Protein AF-A0A952KLV7-F1 (afdb_monomer_lite)

Sequence (291 aa):
MNRKILLWAMALVVIIPALIGTGYWIYWDQFQRWAPTTITRNQSEIQALLDKVDYVSPGRSGPAIYFVTYRSCTQCRAFEEQEFPKYDAAGIDTRVIAFAPTDSQGLRRSTVAERSTIAELWISRKWEIYQAWFLSSDANWRATGLPVADNDFARDAVVQASRNFITQLQPLLAANNVKLAYPLVIWRDQNNMLKVCSCSDERAFHFIREDLSVSNAAAGSEGPMFHIPDNLLPKMGNDQSSAAASSSAPAPAPAPAVVAPPVQAKPAAQVAKPAAVEVKRTYSTDFGPDQ

Secondary structure (DSSP, 8-state):
--HHHHHHHHHHHHHHHHHHHHHHHHHHHHTGGGSPEE--SSHHHHHHHHHHS--B----SS-EEEEEE-TT-HHHHHHHHHHHHHHHHTT-EEEEEE-PPPPBTTB--S-HHHHHHHHHHHHH--HHHHHHHHHS-TTT---TTSPP-TT-HHHHHHHHHHHHHHHHHHHHHHTTT----SSEEEEE-TTS-EEEEE--SGGGHHHHHHHTT--S------S-S----TTSS----------------PPPPPPPPPPPPPPPPPPPPP-PPPPP---------------

pLDDT: mean 79.74, std 22.87, range [30.19, 98.5]

Foldseek 3Di:
DDPVVVVVVVVCVVVVVVVVVVVVVCCCVLAVVQEWFFQPFCQVVLVVLVVPFFWAWPPFPAFEKEWEEEQPDPLSLVCCVQPVQLCVVLRYIYTYLYAQDDADPNRRRGDQLRLLLNLCCRVVSYVLSVVLSSPDHPVGRDNPPGDGQPPPPNSVVSNVVSVVSVVSVQVSCVVSVDHDAPRWMWGAFPVRTIIIGNNSDPSNSVNVCVRRVGDPDGDPDPDPPDPRPPVSDDPDDDDDDDDDDDDDDDDDDDDDDDDDDDDDDDDDDDDDDDDDDPDPDDDDPDDDDDD

Structure (mmCIF, N/CA/C/O backbone):
data_AF-A0A952KLV7-F1
#
_entry.id   AF-A0A952KLV7-F1
#
loop_
_atom_site.group_PDB
_atom_site.id
_atom_site.type_symbol
_atom_site.label_atom_id
_atom_site.label_alt_id
_atom_site.label_comp_id
_atom_site.label_asym_id
_atom_site.label_entity_id
_atom_site.label_seq_id
_atom_site.pdbx_PDB_ins_code
_atom_site.Cartn_x
_atom_site.Cartn_y
_atom_site.Cartn_z
_atom_site.occupancy
_atom_site.B_iso_or_equiv
_atom_site.auth_seq_id
_atom_site.auth_comp_id
_atom_site.auth_asym_id
_atom_site.auth_atom_id
_atom_site.pdbx_PDB_model_num
ATOM 1 N N . MET A 1 1 ? -54.164 16.976 35.617 1.00 63.59 1 MET A N 1
ATOM 2 C CA . MET A 1 1 ? -52.764 16.899 35.137 1.00 63.59 1 MET A CA 1
ATOM 3 C C . MET A 1 1 ? -52.239 18.320 34.974 1.00 63.59 1 MET A C 1
ATOM 5 O O . MET A 1 1 ? -52.902 19.126 34.335 1.00 63.59 1 MET A O 1
ATOM 9 N N . ASN A 1 2 ? -51.139 18.678 35.641 1.00 88.31 2 ASN A N 1
ATOM 10 C CA . ASN A 1 2 ? -50.691 20.071 35.729 1.00 88.31 2 ASN A CA 1
ATOM 11 C C . ASN A 1 2 ? -50.074 20.506 34.384 1.00 88.31 2 ASN A C 1
ATOM 13 O O . ASN A 1 2 ? -49.175 19.830 33.888 1.00 88.31 2 ASN A O 1
ATOM 17 N N . ARG A 1 3 ? -50.530 21.612 33.780 1.00 83.75 3 ARG A N 1
ATOM 18 C CA . ARG A 1 3 ? -50.115 22.044 32.423 1.00 83.75 3 ARG A CA 1
ATOM 19 C C . ARG A 1 3 ? -48.591 22.177 32.282 1.00 83.75 3 ARG A C 1
ATOM 21 O O . ARG A 1 3 ? -48.041 21.857 31.237 1.00 83.75 3 ARG A O 1
ATOM 28 N N . LYS A 1 4 ? -47.904 22.559 33.363 1.00 84.75 4 LYS A N 1
ATOM 29 C CA . LYS A 1 4 ? -46.434 22.603 33.441 1.00 84.75 4 LYS A CA 1
ATOM 30 C C . LYS A 1 4 ? -45.789 21.216 33.324 1.00 84.75 4 LYS A C 1
ATOM 32 O O . LYS A 1 4 ? -44.796 21.082 32.627 1.00 84.75 4 LYS A O 1
ATOM 37 N N . ILE A 1 5 ? -46.366 20.193 33.957 1.00 85.62 5 ILE A N 1
ATOM 38 C CA . ILE A 1 5 ? -45.869 18.807 33.887 1.00 85.62 5 ILE A CA 1
ATOM 39 C C . ILE A 1 5 ? -46.041 18.261 32.466 1.00 85.62 5 ILE A C 1
ATOM 41 O O . ILE A 1 5 ? -45.138 17.621 31.944 1.00 85.62 5 ILE A O 1
ATOM 45 N N . LEU A 1 6 ? -47.167 18.567 31.814 1.00 87.56 6 LEU A N 1
ATOM 46 C CA . LEU A 1 6 ? -47.436 18.129 30.442 1.00 87.56 6 LEU A CA 1
ATOM 47 C C . LEU A 1 6 ? -46.498 18.816 29.428 1.00 87.56 6 LEU A C 1
ATOM 49 O O . LEU A 1 6 ? -45.984 18.154 28.531 1.00 87.56 6 LEU A O 1
ATOM 53 N N . LEU A 1 7 ? -46.196 20.108 29.620 1.00 88.69 7 LEU A N 1
ATOM 54 C CA . LEU A 1 7 ? -45.207 20.838 28.814 1.00 88.69 7 LEU A CA 1
ATOM 55 C C . LEU A 1 7 ? -43.780 20.300 29.002 1.00 88.69 7 LEU A C 1
ATOM 57 O O . LEU A 1 7 ? -43.077 20.106 28.016 1.00 88.69 7 LEU A O 1
ATOM 61 N N . TRP A 1 8 ? -43.362 20.007 30.237 1.00 89.19 8 TRP A N 1
ATOM 62 C CA . TRP A 1 8 ? -42.057 19.389 30.502 1.00 89.19 8 TRP A CA 1
ATOM 63 C C . TRP A 1 8 ? -41.953 17.968 29.939 1.00 89.19 8 TRP A C 1
ATOM 65 O O . TRP A 1 8 ? -40.914 17.609 29.393 1.00 89.19 8 TRP A O 1
ATOM 75 N N . ALA A 1 9 ? -43.029 17.179 30.006 1.00 89.69 9 ALA A N 1
ATOM 76 C CA . ALA A 1 9 ? -43.069 15.849 29.407 1.00 89.69 9 ALA A CA 1
ATOM 77 C C . ALA A 1 9 ? -42.930 15.911 27.876 1.00 89.69 9 ALA A C 1
ATOM 79 O O . ALA A 1 9 ? -42.118 15.182 27.314 1.00 89.69 9 ALA A O 1
ATOM 80 N N . MET A 1 10 ? -43.645 16.822 27.201 1.00 90.00 10 MET A N 1
ATOM 81 C CA . MET A 1 10 ? -43.477 17.030 25.755 1.00 90.00 10 MET A CA 1
ATOM 82 C C . MET A 1 10 ? -42.074 17.537 25.402 1.00 90.00 10 MET A C 1
ATOM 84 O O . MET A 1 10 ? -41.483 17.064 24.434 1.00 90.00 10 MET A O 1
ATOM 88 N N . ALA A 1 11 ? -41.516 18.454 26.197 1.00 91.19 11 ALA A N 1
ATOM 89 C CA . ALA A 1 11 ? -40.157 18.944 25.988 1.00 91.19 11 ALA A CA 1
ATOM 90 C C . ALA A 1 11 ? -39.126 17.809 26.094 1.00 91.19 11 ALA A C 1
ATOM 92 O O . ALA A 1 11 ? -38.265 17.690 25.228 1.00 91.19 11 ALA A O 1
ATOM 93 N N . LEU A 1 12 ? -39.241 16.926 27.092 1.00 93.94 12 LEU A N 1
ATOM 94 C CA . LEU A 1 12 ? -38.342 15.777 27.242 1.00 93.94 12 LEU A CA 1
ATOM 95 C C . LEU A 1 12 ? -38.458 14.780 26.083 1.00 93.94 12 LEU A C 1
ATOM 97 O O . LEU A 1 12 ? -37.436 14.273 25.626 1.00 93.94 12 LEU A O 1
ATOM 101 N N . VAL A 1 13 ? -39.667 14.549 25.560 1.00 94.44 13 VAL A N 1
ATOM 102 C CA . VAL A 1 13 ? -39.889 13.683 24.387 1.00 94.44 13 VAL A CA 1
ATOM 103 C C . VAL A 1 13 ? -39.192 14.216 23.133 1.00 94.44 13 VAL A C 1
ATOM 105 O O . VAL A 1 13 ? -38.827 13.425 22.274 1.00 94.44 13 VAL A O 1
ATOM 108 N N . VAL A 1 14 ? -38.958 15.525 23.023 1.00 93.06 14 VAL A N 1
ATOM 109 C CA . VAL A 1 14 ? -38.210 16.112 21.898 1.00 93.06 14 VAL A CA 1
ATOM 110 C C . VAL A 1 14 ? -36.712 16.187 22.198 1.00 93.06 14 VAL A C 1
ATOM 112 O O . VAL A 1 14 ? -35.888 15.826 21.359 1.00 93.06 14 VAL A O 1
ATOM 115 N N . ILE A 1 15 ? -36.344 16.630 23.401 1.00 94.00 15 ILE A N 1
ATOM 116 C CA . ILE A 1 15 ? -34.949 16.876 23.777 1.00 94.00 15 ILE A CA 1
ATOM 117 C C . ILE A 1 15 ? -34.163 15.565 23.873 1.00 94.00 15 ILE A C 1
ATOM 119 O O . ILE A 1 15 ? -33.043 15.499 23.375 1.00 94.00 15 ILE A O 1
ATOM 123 N N . ILE A 1 16 ? -34.727 14.510 24.470 1.00 94.25 16 ILE A N 1
ATOM 124 C CA . ILE A 1 16 ? -33.997 13.249 24.669 1.00 94.25 16 ILE A CA 1
ATOM 125 C C . ILE A 1 16 ? -33.618 12.600 23.323 1.00 94.25 16 ILE A C 1
ATOM 127 O O . ILE A 1 16 ? -32.431 12.331 23.127 1.00 94.25 16 ILE A O 1
ATOM 131 N N . PRO A 1 17 ? -34.536 12.398 22.353 1.00 94.75 17 PRO A N 1
ATOM 132 C CA . PRO A 1 17 ? -34.164 11.876 21.039 1.00 94.75 17 PRO A CA 1
ATOM 133 C C . PRO A 1 17 ? -33.207 12.790 20.278 1.00 94.75 17 PRO A C 1
ATOM 135 O O . PRO A 1 17 ? -32.318 12.286 19.598 1.00 94.75 17 PRO A O 1
ATOM 138 N N . ALA A 1 18 ? -33.340 14.115 20.410 1.00 94.31 18 ALA A N 1
ATOM 139 C CA . ALA A 1 18 ? -32.414 15.053 19.781 1.00 94.31 18 ALA A CA 1
ATOM 140 C C . ALA A 1 18 ? -30.984 14.894 20.325 1.00 94.31 18 ALA A C 1
ATOM 142 O O . ALA A 1 18 ? -30.031 14.867 19.544 1.00 94.31 18 ALA A O 1
ATOM 143 N N . LEU A 1 19 ? -30.824 14.722 21.641 1.00 94.31 19 LEU A N 1
ATOM 144 C CA . LEU A 1 19 ? -29.522 14.476 22.265 1.00 94.31 19 LEU A CA 1
ATOM 145 C C . LEU A 1 19 ? -28.948 13.110 21.872 1.00 94.31 19 LEU A C 1
ATOM 147 O O . LEU A 1 19 ? -27.773 13.035 21.523 1.00 94.31 19 LEU A O 1
ATOM 151 N N . ILE A 1 20 ? -29.766 12.051 21.859 1.00 94.00 20 ILE A N 1
ATOM 152 C CA . ILE A 1 20 ? -29.333 10.711 21.428 1.00 94.00 20 ILE A CA 1
ATOM 153 C C . ILE A 1 20 ? -28.916 10.728 19.954 1.00 94.00 20 ILE A C 1
ATOM 155 O O . ILE A 1 20 ? -27.847 10.227 19.615 1.00 94.00 20 ILE A O 1
ATOM 159 N N . GLY A 1 21 ? -29.723 11.337 19.083 1.00 93.06 21 GLY A N 1
ATOM 160 C CA . GLY A 1 21 ? -29.432 11.450 17.656 1.00 93.06 21 GLY A CA 1
ATOM 161 C C . GLY A 1 21 ? -28.157 12.248 17.389 1.00 93.06 21 GLY A C 1
ATOM 162 O O . GLY A 1 21 ? -27.313 11.807 16.614 1.00 93.06 21 GLY A O 1
ATOM 163 N N . THR A 1 22 ? -27.973 13.375 18.082 1.00 92.25 22 THR A N 1
ATOM 164 C CA . THR A 1 22 ? -26.759 14.199 17.958 1.00 92.25 22 THR A CA 1
ATOM 165 C C . THR A 1 22 ? -25.530 13.457 18.479 1.00 92.25 22 THR A C 1
ATOM 167 O O . THR A 1 22 ? -24.504 13.422 17.804 1.00 92.25 22 THR A O 1
ATOM 170 N N . GLY A 1 23 ? -25.631 12.814 19.646 1.00 91.06 23 GLY A N 1
ATOM 171 C CA . GLY A 1 23 ? -24.538 12.031 20.223 1.00 91.06 23 GLY A CA 1
ATOM 172 C C . GLY A 1 23 ? -24.130 10.855 19.335 1.00 91.06 23 GLY A C 1
ATOM 173 O O . GLY A 1 23 ? -22.943 10.665 19.074 1.00 91.06 23 GLY A O 1
ATOM 174 N N . TYR A 1 24 ? -25.108 10.113 18.806 1.00 91.56 24 TYR A N 1
ATOM 175 C CA . TYR A 1 24 ? -24.863 9.028 17.856 1.00 91.56 24 TYR A CA 1
ATOM 176 C C . TYR A 1 24 ? -24.223 9.536 16.562 1.00 91.56 24 TYR A C 1
ATOM 178 O O . TYR A 1 24 ? -23.263 8.937 16.082 1.00 91.56 24 TYR A O 1
ATOM 186 N N . TRP A 1 25 ? -24.709 10.653 16.015 1.00 91.31 25 TRP A N 1
ATOM 187 C CA . TRP A 1 25 ? -24.152 11.238 14.799 1.00 91.31 25 TRP A CA 1
ATOM 188 C C . TRP A 1 25 ? -22.694 11.674 14.988 1.00 91.31 25 TRP A C 1
ATOM 190 O O . TRP A 1 25 ? -21.855 11.332 14.158 1.00 91.31 25 TRP A O 1
ATOM 200 N N . ILE A 1 26 ? -22.365 12.340 16.103 1.00 88.94 26 ILE A N 1
ATOM 201 C CA . ILE A 1 26 ? -20.982 12.721 16.436 1.00 88.94 26 ILE A CA 1
ATOM 202 C C . ILE A 1 26 ? -20.101 11.474 16.572 1.00 88.94 26 ILE A C 1
ATOM 204 O O . ILE A 1 26 ? -19.022 11.420 15.986 1.00 88.94 26 ILE A O 1
ATOM 208 N N . TYR A 1 27 ? -20.558 10.454 17.303 1.00 84.88 27 TYR A N 1
ATOM 209 C CA . TYR A 1 27 ? -19.815 9.201 17.456 1.00 84.88 27 TYR A CA 1
ATOM 210 C C . TYR A 1 27 ? -19.564 8.512 16.108 1.00 84.88 27 TYR A C 1
ATOM 212 O O . TYR A 1 27 ? -18.451 8.064 15.822 1.00 84.88 27 TYR A O 1
ATOM 220 N N . TRP A 1 28 ? -20.586 8.459 15.255 1.00 88.31 28 TRP A N 1
ATOM 221 C CA . TRP A 1 28 ? -20.480 7.839 13.946 1.00 88.31 28 TRP A CA 1
ATOM 222 C C . TRP A 1 28 ? -19.528 8.601 13.012 1.00 88.31 28 TRP A C 1
ATOM 224 O O . TRP A 1 28 ? -18.660 7.988 12.388 1.00 88.31 28 TRP A O 1
ATOM 234 N N . ASP A 1 29 ? -19.653 9.931 12.955 1.00 84.19 29 ASP A N 1
ATOM 235 C CA . ASP A 1 29 ? -18.855 10.812 12.093 1.00 84.19 29 ASP A CA 1
ATOM 236 C C . ASP A 1 29 ? -17.378 10.883 12.516 1.00 84.19 29 ASP A C 1
ATOM 238 O O . ASP A 1 29 ? -16.486 11.001 11.667 1.00 84.19 29 ASP A O 1
ATOM 242 N N . GLN A 1 30 ? -17.106 10.804 13.819 1.00 76.38 30 GLN A N 1
ATOM 243 C CA . GLN A 1 30 ? -15.750 10.930 14.349 1.00 76.38 30 GLN A CA 1
ATOM 244 C C . GLN A 1 30 ? -15.015 9.595 14.473 1.00 76.38 30 GLN A C 1
ATOM 246 O O . GLN A 1 30 ? -13.798 9.588 14.319 1.00 76.38 30 GLN A O 1
ATOM 251 N N . PHE A 1 31 ? -15.720 8.478 14.688 1.00 77.62 31 PHE A N 1
ATOM 252 C CA . PHE A 1 31 ? -15.083 7.184 14.958 1.00 77.62 31 PHE A CA 1
ATOM 253 C C . PHE A 1 31 ? -15.521 6.084 13.992 1.00 77.62 31 PHE A C 1
ATOM 255 O O . PHE A 1 31 ? -14.703 5.581 13.224 1.00 77.62 31 PHE A O 1
ATOM 262 N N . GLN A 1 32 ? -16.803 5.705 13.998 1.00 81.19 32 GLN A N 1
ATOM 263 C CA . GLN A 1 32 ? -17.248 4.473 13.327 1.00 81.19 32 GLN A CA 1
ATOM 264 C C . GLN A 1 32 ? -17.013 4.475 11.816 1.00 81.19 32 GLN A C 1
ATOM 266 O O . GLN A 1 32 ? -16.627 3.449 11.265 1.00 81.19 32 GLN A O 1
ATOM 271 N N . ARG A 1 33 ? -17.197 5.609 11.128 1.00 83.62 33 ARG A N 1
ATOM 272 C CA . ARG A 1 33 ? -16.991 5.647 9.669 1.00 83.62 33 ARG A CA 1
ATOM 273 C C . ARG A 1 33 ? -15.525 5.503 9.239 1.00 83.62 33 ARG A C 1
ATOM 275 O O . ARG A 1 33 ? -15.277 5.232 8.070 1.00 83.62 33 ARG A O 1
ATOM 282 N N . TRP A 1 34 ? -14.584 5.731 10.157 1.00 85.12 34 TRP A N 1
ATOM 283 C CA . TRP A 1 34 ? -13.139 5.650 9.914 1.00 85.12 34 TRP A CA 1
ATOM 284 C C . TRP A 1 34 ? -12.522 4.364 10.453 1.00 85.12 34 TRP A C 1
ATOM 286 O O . TRP A 1 34 ? -11.338 4.115 10.228 1.00 85.12 34 TRP A O 1
ATOM 296 N N . ALA A 1 35 ? -13.308 3.566 11.178 1.00 89.00 35 ALA A N 1
ATOM 297 C CA . ALA A 1 35 ? -12.850 2.306 11.723 1.00 89.00 35 ALA A CA 1
ATOM 298 C C . ALA A 1 35 ? -12.469 1.345 10.585 1.00 89.00 35 ALA A C 1
ATOM 300 O O . ALA A 1 35 ? -13.170 1.266 9.567 1.00 89.00 35 ALA A O 1
ATOM 301 N N . PRO A 1 36 ? -11.371 0.592 10.739 1.00 93.94 36 PRO A N 1
ATOM 302 C CA . PRO A 1 36 ? -10.981 -0.388 9.747 1.00 93.94 36 PRO A CA 1
ATOM 303 C C . PRO A 1 36 ? -12.002 -1.515 9.658 1.00 93.94 36 PRO A C 1
ATOM 305 O O . PRO A 1 36 ? -12.605 -1.936 10.646 1.00 93.94 36 PRO A O 1
ATOM 308 N N . THR A 1 37 ? -12.170 -2.042 8.452 1.00 95.44 37 THR A N 1
ATOM 309 C CA . THR A 1 37 ? -13.049 -3.183 8.223 1.00 95.44 37 THR A CA 1
ATOM 310 C C . THR A 1 37 ? -12.276 -4.472 8.441 1.00 95.44 37 THR A C 1
ATOM 312 O O . THR A 1 37 ? -11.222 -4.685 7.844 1.00 95.44 37 THR A O 1
ATOM 315 N N . THR A 1 38 ? -12.820 -5.356 9.274 1.00 96.12 38 THR A N 1
ATOM 316 C CA . THR A 1 38 ? -12.309 -6.724 9.400 1.00 96.12 38 THR A CA 1
ATOM 317 C C . THR A 1 38 ? -12.836 -7.561 8.240 1.00 96.12 38 THR A C 1
ATOM 319 O O . THR A 1 38 ? -14.043 -7.630 8.004 1.00 96.12 38 THR A O 1
ATOM 322 N N . ILE A 1 39 ? -11.931 -8.196 7.506 1.00 97.19 39 ILE A N 1
ATOM 323 C CA . ILE A 1 39 ? -12.254 -9.069 6.384 1.00 97.19 39 ILE A CA 1
ATOM 324 C C . ILE A 1 39 ? -12.771 -10.397 6.933 1.00 97.19 39 ILE A C 1
ATOM 326 O O . ILE A 1 39 ? -12.042 -11.147 7.578 1.00 97.19 39 ILE A O 1
ATOM 330 N N . THR A 1 40 ? -14.037 -10.691 6.651 1.00 96.75 40 THR A N 1
ATOM 331 C CA . THR A 1 40 ? -14.709 -11.938 7.059 1.00 96.75 40 THR A CA 1
ATOM 332 C C . THR A 1 40 ? -15.016 -12.847 5.873 1.00 96.75 40 THR A C 1
ATOM 334 O O . THR A 1 40 ? -15.303 -14.028 6.052 1.00 96.75 40 THR A O 1
ATOM 337 N N . ARG A 1 41 ? -14.938 -12.315 4.648 1.00 97.12 41 ARG A N 1
ATOM 338 C CA . ARG A 1 41 ? -15.132 -13.047 3.393 1.00 97.12 41 ARG A CA 1
ATOM 339 C C . ARG A 1 41 ? -13.886 -12.942 2.528 1.00 97.12 41 ARG A C 1
ATOM 341 O O . ARG A 1 41 ? -13.289 -11.870 2.454 1.00 97.12 41 ARG A O 1
ATOM 348 N N . ASN A 1 42 ? -13.550 -14.022 1.826 1.00 96.62 42 ASN A N 1
ATOM 349 C CA . ASN A 1 42 ? -12.430 -14.092 0.882 1.00 96.62 42 ASN A CA 1
ATOM 350 C C . ASN A 1 42 ? -11.048 -13.790 1.503 1.00 96.62 42 ASN A C 1
ATOM 352 O O . ASN A 1 42 ? -10.161 -13.256 0.836 1.00 96.62 42 ASN A O 1
ATOM 356 N N . GLN A 1 43 ? -10.863 -14.066 2.799 1.00 96.31 43 GLN A N 1
ATOM 357 C CA . GLN A 1 43 ? -9.620 -13.741 3.507 1.00 96.31 43 GLN A CA 1
ATOM 358 C C . GLN A 1 43 ? -8.416 -14.489 2.912 1.00 96.31 43 GLN A C 1
ATOM 360 O O . GLN A 1 43 ? -7.351 -13.898 2.741 1.00 96.31 43 GLN A O 1
A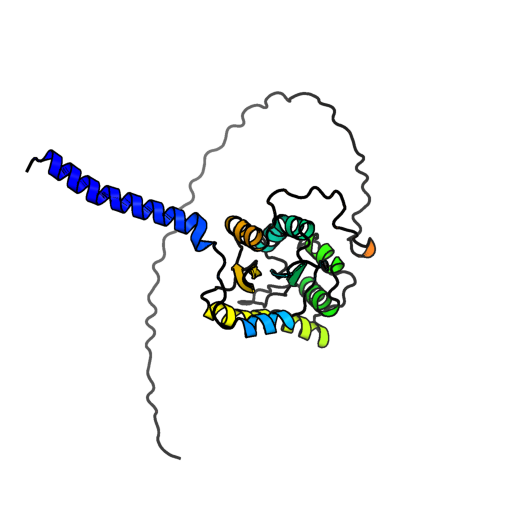TOM 365 N N . SER A 1 44 ? -8.593 -15.768 2.569 1.00 96.38 44 SER A N 1
ATOM 366 C CA . SER A 1 44 ? -7.576 -16.601 1.918 1.00 96.38 44 SER A CA 1
ATOM 367 C C . SER A 1 44 ? -7.205 -16.097 0.529 1.00 96.38 44 SER A C 1
ATOM 369 O O . SER A 1 44 ? -6.036 -16.098 0.170 1.00 96.38 44 SER A O 1
ATOM 371 N N . GLU A 1 45 ? -8.181 -15.642 -0.247 1.00 97.88 45 GLU A N 1
ATOM 372 C CA . GLU A 1 45 ? -8.013 -15.168 -1.615 1.00 97.88 45 GLU A CA 1
ATOM 373 C C . GLU A 1 45 ? -7.306 -13.816 -1.632 1.00 97.88 45 GLU A C 1
ATOM 375 O O . GLU A 1 45 ? -6.396 -13.614 -2.433 1.00 97.88 45 GLU A O 1
ATOM 380 N N . ILE A 1 46 ? -7.673 -12.911 -0.715 1.00 97.75 46 ILE A N 1
ATOM 381 C CA . ILE A 1 46 ? -6.963 -11.640 -0.536 1.00 97.75 46 ILE A CA 1
ATOM 382 C C . ILE A 1 46 ? -5.528 -11.917 -0.087 1.00 97.75 46 ILE A C 1
ATOM 384 O O . ILE A 1 46 ? -4.604 -11.343 -0.654 1.00 97.75 46 ILE A O 1
ATOM 388 N N . GLN A 1 47 ? -5.319 -12.821 0.875 1.00 96.62 47 GLN A N 1
ATOM 389 C CA . GLN A 1 47 ? -3.970 -13.190 1.303 1.00 96.62 47 GLN A CA 1
ATOM 390 C C . GLN A 1 47 ? -3.160 -13.789 0.148 1.00 96.62 47 GLN A C 1
ATOM 392 O O . GLN A 1 47 ? -2.054 -13.335 -0.102 1.00 96.62 47 GLN A O 1
ATOM 397 N N . ALA A 1 48 ? -3.722 -14.725 -0.616 1.00 97.56 48 ALA A N 1
ATOM 398 C CA . ALA A 1 48 ? -3.046 -15.326 -1.763 1.00 97.56 48 ALA A CA 1
ATOM 399 C C . ALA A 1 48 ? -2.723 -14.299 -2.860 1.00 97.56 48 ALA A C 1
ATOM 401 O O . ALA A 1 48 ? -1.730 -14.449 -3.571 1.00 97.56 48 ALA A O 1
ATOM 402 N N . LEU A 1 49 ? -3.554 -13.264 -3.015 1.00 97.69 49 LEU A N 1
ATOM 403 C CA . LEU A 1 49 ? -3.277 -12.149 -3.914 1.00 97.69 49 LEU A CA 1
ATOM 404 C C . LEU A 1 49 ? -2.120 -11.283 -3.386 1.00 97.69 49 LEU A C 1
ATOM 406 O O . LEU A 1 49 ? -1.239 -10.921 -4.161 1.00 97.69 49 LEU A O 1
ATOM 410 N N . LEU A 1 50 ? -2.087 -11.005 -2.078 1.00 97.31 50 LEU A N 1
ATOM 411 C CA . LEU A 1 50 ? -0.998 -10.281 -1.407 1.00 97.31 50 LEU A CA 1
ATOM 412 C C . LEU A 1 50 ? 0.319 -11.072 -1.351 1.00 97.31 50 LEU A C 1
ATOM 414 O O . LEU A 1 50 ? 1.385 -10.472 -1.366 1.00 97.31 50 LEU A O 1
ATOM 418 N N . ASP A 1 51 ? 0.271 -12.400 -1.319 1.00 96.12 51 ASP A N 1
ATOM 419 C CA . ASP A 1 51 ? 1.473 -13.243 -1.318 1.00 96.12 51 ASP A CA 1
ATOM 420 C C . ASP A 1 51 ? 2.125 -13.313 -2.708 1.00 96.12 51 ASP A C 1
ATOM 422 O O . ASP A 1 51 ? 3.324 -13.561 -2.832 1.00 96.12 51 ASP A O 1
ATOM 426 N N . LYS A 1 52 ? 1.331 -13.108 -3.767 1.00 95.50 52 LYS A N 1
ATOM 427 C CA . LYS A 1 52 ? 1.790 -13.134 -5.164 1.00 95.50 52 LYS A CA 1
ATOM 428 C C . LYS A 1 52 ? 2.233 -11.775 -5.684 1.00 95.50 52 LYS A C 1
ATOM 430 O O . LYS A 1 52 ? 2.966 -11.730 -6.667 1.00 95.50 52 LYS A O 1
ATOM 435 N N . VAL A 1 53 ? 1.730 -10.692 -5.100 1.00 96.69 53 VAL A N 1
ATOM 436 C CA . VAL A 1 53 ? 2.003 -9.344 -5.595 1.00 96.69 53 VAL A CA 1
ATOM 437 C C . VAL A 1 53 ? 3.458 -8.961 -5.339 1.00 96.69 53 VAL A C 1
ATOM 439 O O . VAL A 1 53 ? 4.029 -9.271 -4.292 1.00 96.69 53 VAL A O 1
ATOM 442 N N . ASP A 1 54 ? 4.061 -8.263 -6.295 1.00 96.75 54 ASP A N 1
ATOM 443 C CA . ASP A 1 54 ? 5.346 -7.623 -6.071 1.00 96.75 54 ASP A CA 1
ATOM 444 C C . ASP A 1 54 ? 5.162 -6.374 -5.201 1.00 96.75 54 ASP A C 1
ATOM 446 O O . ASP A 1 54 ? 4.245 -5.571 -5.393 1.00 96.75 54 ASP A O 1
ATOM 450 N N . TYR A 1 55 ? 6.054 -6.212 -4.232 1.00 97.62 55 TYR A N 1
ATOM 451 C CA . TYR A 1 55 ? 6.098 -5.062 -3.343 1.00 97.62 55 TYR A CA 1
ATOM 452 C C . TYR A 1 55 ? 7.550 -4.672 -3.071 1.00 97.62 55 TYR A C 1
ATOM 454 O O . TYR A 1 55 ? 8.469 -5.482 -3.213 1.00 97.62 55 TYR A O 1
ATOM 462 N N . VAL A 1 56 ? 7.741 -3.431 -2.639 1.00 98.00 56 VAL A N 1
ATOM 463 C CA . VAL A 1 56 ? 9.002 -2.936 -2.074 1.00 98.00 56 VAL A CA 1
ATOM 464 C C . VAL A 1 56 ? 8.835 -2.761 -0.573 1.00 98.00 56 VAL A C 1
ATOM 466 O O . VAL A 1 56 ? 7.756 -2.390 -0.118 1.00 98.00 56 VAL A O 1
ATOM 469 N N . SER A 1 57 ? 9.868 -3.046 0.213 1.00 97.19 57 SER A N 1
ATOM 470 C CA . SER A 1 57 ? 9.819 -2.805 1.656 1.00 97.19 57 SER A CA 1
ATOM 471 C C . SER A 1 57 ? 11.210 -2.503 2.218 1.00 97.19 57 SER A C 1
ATOM 473 O O . SER A 1 57 ? 12.209 -2.890 1.605 1.00 97.19 57 SER A O 1
ATOM 475 N N . PRO A 1 58 ? 11.292 -1.848 3.389 1.00 95.00 58 PRO A N 1
ATOM 476 C CA . PRO A 1 58 ? 12.546 -1.643 4.114 1.00 95.00 58 PRO A CA 1
ATOM 477 C C . PRO A 1 58 ? 13.129 -2.939 4.716 1.00 95.00 58 PRO A C 1
ATOM 479 O O . PRO A 1 58 ? 14.189 -2.899 5.338 1.00 95.00 58 PRO A O 1
ATOM 482 N N . GLY A 1 59 ? 12.454 -4.086 4.565 1.00 94.50 59 GLY A N 1
ATOM 483 C CA . GLY A 1 59 ? 12.944 -5.395 4.998 1.00 94.50 59 GLY A CA 1
ATOM 484 C C . GLY A 1 59 ? 12.974 -5.574 6.514 1.00 94.50 59 GLY A C 1
ATOM 485 O O . GLY A 1 59 ? 13.896 -6.200 7.042 1.00 94.50 59 GLY A O 1
ATOM 486 N N . ARG A 1 60 ? 12.000 -5.007 7.237 1.00 94.69 60 ARG A N 1
ATOM 487 C CA . ARG A 1 60 ? 11.921 -5.179 8.696 1.00 94.69 60 ARG A CA 1
ATOM 488 C C . ARG A 1 60 ? 11.426 -6.587 9.051 1.00 94.69 60 ARG A C 1
ATOM 490 O O . ARG A 1 60 ? 10.790 -7.261 8.247 1.00 94.69 60 ARG A O 1
ATOM 497 N N . SER A 1 61 ? 11.738 -7.045 10.262 1.00 92.75 61 SER A N 1
ATOM 498 C CA . SER A 1 61 ? 11.394 -8.394 10.739 1.00 92.75 61 SER A CA 1
ATOM 499 C C . SER A 1 61 ? 10.076 -8.474 11.517 1.00 92.75 61 SER A C 1
ATOM 501 O O . SER A 1 61 ? 9.653 -9.576 11.869 1.00 92.75 61 SER A O 1
ATOM 503 N N . GLY A 1 62 ? 9.447 -7.337 11.828 1.00 92.00 62 GLY A N 1
ATOM 504 C CA . GLY A 1 62 ? 8.187 -7.284 12.563 1.00 92.00 62 GLY A CA 1
ATOM 505 C C . GLY A 1 62 ? 6.955 -7.576 11.698 1.00 92.00 62 GLY A C 1
ATOM 506 O O . GLY A 1 62 ? 7.070 -8.079 10.577 1.00 92.00 62 GLY A O 1
ATOM 507 N N . PRO A 1 63 ? 5.748 -7.277 12.218 1.00 94.31 63 PRO A N 1
ATOM 508 C CA . PRO A 1 63 ? 4.502 -7.463 11.483 1.00 94.31 63 PRO A CA 1
ATOM 509 C C . PRO A 1 63 ? 4.524 -6.738 10.138 1.00 94.31 63 PRO A C 1
ATOM 511 O O . PRO A 1 63 ? 5.041 -5.627 10.035 1.00 94.31 63 PRO A O 1
ATOM 514 N N . ALA A 1 64 ? 3.933 -7.354 9.117 1.00 95.50 64 ALA A N 1
ATOM 515 C CA . ALA A 1 64 ? 3.830 -6.755 7.796 1.00 95.50 64 ALA A CA 1
ATOM 516 C C . ALA A 1 64 ? 2.539 -5.946 7.649 1.00 95.50 64 ALA A C 1
ATOM 518 O O . ALA A 1 64 ? 1.452 -6.424 7.992 1.00 95.50 64 ALA A O 1
ATOM 519 N N . ILE A 1 65 ? 2.658 -4.763 7.051 1.00 96.88 65 ILE A N 1
ATOM 520 C CA . ILE A 1 65 ? 1.519 -4.016 6.518 1.00 96.88 65 ILE A CA 1
ATOM 521 C C . ILE A 1 65 ? 1.675 -3.878 5.013 1.00 96.88 65 ILE A C 1
ATOM 523 O O . ILE A 1 65 ? 2.762 -3.592 4.521 1.00 96.88 65 ILE A O 1
ATOM 527 N N . TYR A 1 66 ? 0.588 -4.063 4.278 1.00 98.31 66 TYR A N 1
ATOM 528 C CA . TYR A 1 66 ? 0.534 -3.822 2.846 1.00 98.31 66 TYR A CA 1
ATOM 529 C C . TYR A 1 66 ? -0.077 -2.453 2.596 1.00 98.31 66 TYR A C 1
ATOM 531 O O . TYR A 1 66 ? -1.210 -2.185 2.997 1.00 98.31 66 TYR A O 1
ATOM 539 N N . PHE A 1 67 ? 0.674 -1.594 1.925 1.00 98.06 67 PHE A N 1
ATOM 540 C CA . PHE A 1 67 ? 0.284 -0.235 1.599 1.00 98.06 67 PHE A 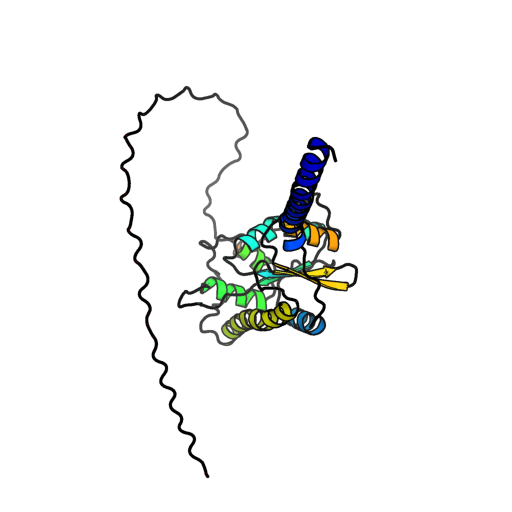CA 1
ATOM 541 C C . PHE A 1 67 ? 0.155 -0.096 0.084 1.00 98.06 67 PHE A C 1
ATOM 543 O O . PHE A 1 67 ? 1.145 -0.165 -0.640 1.00 98.06 67 PHE A O 1
ATOM 550 N N . VAL A 1 68 ? -1.069 0.076 -0.410 1.00 98.12 68 VAL A N 1
ATOM 551 C CA . VAL A 1 68 ? -1.335 0.207 -1.845 1.00 98.12 68 VAL A CA 1
ATOM 552 C C . VAL A 1 68 ? -1.468 1.680 -2.209 1.00 98.12 68 VAL A C 1
ATOM 554 O O . VAL A 1 68 ? -2.301 2.398 -1.647 1.00 98.12 68 VAL A O 1
ATOM 557 N N . THR A 1 69 ? -0.664 2.121 -3.177 1.00 96.50 69 THR A N 1
ATOM 558 C CA . THR A 1 69 ? -0.516 3.540 -3.526 1.00 96.50 69 THR A CA 1
ATOM 559 C C . THR A 1 69 ? -0.250 3.757 -5.013 1.00 96.50 69 THR A C 1
ATOM 561 O O . THR A 1 69 ? 0.080 2.835 -5.757 1.00 96.50 69 THR A O 1
ATOM 564 N N . TYR A 1 70 ? -0.385 5.003 -5.447 1.00 94.81 70 TYR A N 1
ATOM 565 C CA . TYR A 1 70 ? 0.033 5.479 -6.760 1.00 94.81 70 TYR A CA 1
ATOM 566 C C . TYR A 1 70 ? 0.611 6.889 -6.627 1.00 94.81 70 TYR A C 1
ATOM 568 O O . TYR A 1 70 ? 0.376 7.579 -5.633 1.00 94.81 70 TYR A O 1
ATOM 576 N N . ARG A 1 71 ? 1.347 7.344 -7.644 1.00 93.06 71 ARG A N 1
ATOM 577 C CA . ARG A 1 71 ? 2.217 8.520 -7.520 1.00 93.06 71 ARG A CA 1
ATOM 578 C C . ARG A 1 71 ? 1.508 9.796 -7.072 1.00 93.06 71 ARG A C 1
ATOM 580 O O . ARG A 1 71 ? 1.944 10.457 -6.134 1.00 93.06 71 ARG A O 1
ATOM 587 N N . SER A 1 72 ? 0.425 10.133 -7.762 1.00 91.06 72 SER A N 1
ATOM 588 C CA . SER A 1 72 ? -0.315 11.387 -7.597 1.00 91.06 72 SER A CA 1
ATOM 589 C C . SER A 1 72 ? -1.359 11.341 -6.471 1.00 91.06 72 SER A C 1
ATOM 591 O O . SER A 1 72 ? -2.260 12.179 -6.415 1.00 91.06 72 SER A O 1
ATOM 593 N N . CYS A 1 73 ? -1.280 10.355 -5.572 1.00 91.69 73 CYS A N 1
ATOM 594 C CA . CYS A 1 73 ? -2.175 10.230 -4.427 1.00 91.69 73 CYS A CA 1
ATOM 595 C C . CYS A 1 73 ? -1.714 11.128 -3.267 1.00 91.69 73 CYS A C 1
ATOM 597 O O . CYS A 1 73 ? -0.819 10.771 -2.500 1.00 91.69 73 CYS A O 1
ATOM 599 N N . THR A 1 74 ? -2.352 12.287 -3.098 1.00 92.06 74 THR A N 1
ATOM 600 C CA . THR A 1 74 ? -1.987 13.252 -2.046 1.00 92.06 74 THR A CA 1
ATOM 601 C C . THR A 1 74 ? -2.197 12.700 -0.636 1.00 92.06 74 THR A C 1
ATOM 603 O O . THR A 1 74 ? -1.358 12.908 0.234 1.00 92.06 74 THR A O 1
ATOM 606 N N . GLN A 1 75 ? -3.284 11.956 -0.409 1.00 93.38 75 GLN A N 1
ATOM 607 C CA . GLN A 1 75 ? -3.572 11.330 0.885 1.00 93.38 75 GLN A CA 1
ATOM 608 C C . GLN A 1 75 ? -2.584 10.203 1.197 1.00 93.38 75 GLN A C 1
ATOM 610 O O . GLN A 1 75 ? -2.220 10.010 2.351 1.00 93.38 75 GLN A O 1
ATOM 615 N N . CYS A 1 76 ? -2.123 9.480 0.172 1.00 94.25 76 CYS A N 1
ATOM 616 C CA . CYS A 1 76 ? -1.113 8.442 0.338 1.00 94.25 76 CYS A CA 1
ATOM 617 C C . CYS A 1 76 ? 0.207 9.050 0.803 1.00 94.25 76 CYS A C 1
ATOM 619 O O . CYS A 1 76 ? 0.777 8.575 1.776 1.00 94.25 76 CYS A O 1
ATOM 621 N N . ARG A 1 77 ? 0.633 10.158 0.181 1.00 93.00 77 ARG A N 1
ATOM 622 C CA . ARG A 1 77 ? 1.840 10.878 0.600 1.00 93.00 77 ARG A CA 1
ATOM 623 C C . ARG A 1 77 ? 1.760 11.331 2.055 1.00 93.00 77 ARG A C 1
ATOM 625 O O . ARG A 1 77 ? 2.678 11.057 2.816 1.00 93.00 77 ARG A O 1
ATOM 632 N N . ALA A 1 78 ? 0.645 11.947 2.449 1.00 92.88 78 ALA A N 1
ATOM 633 C CA . ALA A 1 78 ? 0.437 12.376 3.830 1.00 92.88 78 ALA A CA 1
ATOM 634 C C . ALA A 1 78 ? 0.480 11.197 4.821 1.00 92.88 78 ALA A C 1
ATOM 636 O O . ALA A 1 78 ? 1.103 11.306 5.873 1.00 92.88 78 ALA A O 1
ATOM 637 N N . PHE A 1 79 ? -0.138 10.061 4.477 1.00 94.56 79 PHE A N 1
ATOM 638 C CA . PHE A 1 79 ? -0.079 8.847 5.295 1.00 94.56 79 PHE A CA 1
ATOM 639 C C . PHE A 1 79 ? 1.359 8.349 5.469 1.00 94.56 79 PHE A C 1
ATOM 641 O O . PHE A 1 79 ? 1.789 8.085 6.588 1.00 94.56 79 PHE A O 1
ATOM 648 N N . GLU A 1 80 ? 2.113 8.236 4.376 1.00 94.31 80 GLU A N 1
ATOM 649 C CA . GLU A 1 80 ? 3.496 7.759 4.411 1.00 94.31 80 GLU A CA 1
ATOM 650 C C . GLU A 1 80 ? 4.398 8.689 5.228 1.00 94.31 80 GLU A C 1
ATOM 652 O O . GLU A 1 80 ? 5.110 8.216 6.110 1.00 94.31 80 GLU A O 1
ATOM 657 N N . GLU A 1 81 ? 4.328 10.006 5.004 1.00 92.94 81 GLU A N 1
ATOM 658 C CA . GLU A 1 81 ? 5.123 10.998 5.745 1.00 92.94 81 GLU A CA 1
ATOM 659 C C . GLU A 1 81 ? 4.865 10.939 7.258 1.00 92.94 81 GLU A C 1
ATOM 661 O O . GLU A 1 81 ? 5.792 11.090 8.055 1.00 92.94 81 GLU A O 1
ATOM 666 N N . GLN A 1 82 ? 3.614 10.704 7.663 1.00 92.62 82 GLN A N 1
ATOM 667 C CA . GLN A 1 82 ? 3.221 10.717 9.071 1.00 92.62 82 GLN A CA 1
ATOM 668 C C . GLN A 1 82 ? 3.407 9.374 9.780 1.00 92.62 82 GLN A C 1
ATOM 670 O O . GLN A 1 82 ? 3.792 9.350 10.953 1.00 92.62 82 GLN A O 1
ATOM 675 N N . GLU A 1 83 ? 3.096 8.261 9.115 1.00 94.50 83 GLU A N 1
ATOM 676 C CA . GLU A 1 83 ? 2.986 6.955 9.768 1.00 94.50 83 GLU A CA 1
ATOM 677 C C . GLU A 1 83 ? 4.173 6.030 9.489 1.00 94.50 83 GLU A C 1
ATOM 679 O O . GLU A 1 83 ? 4.566 5.291 10.393 1.00 94.50 83 GLU A O 1
ATOM 684 N N . PHE A 1 84 ? 4.811 6.089 8.312 1.00 94.81 84 PHE A N 1
ATOM 685 C CA . PHE A 1 84 ? 5.933 5.184 8.019 1.00 94.81 84 PHE A CA 1
ATOM 686 C C . PHE A 1 84 ? 7.106 5.346 8.992 1.00 94.81 84 PHE A C 1
ATOM 688 O O . PHE A 1 84 ? 7.605 4.316 9.437 1.00 94.81 84 PHE A O 1
ATOM 695 N N . PRO A 1 85 ? 7.519 6.560 9.419 1.00 92.69 85 PRO A N 1
ATOM 696 C CA . PRO A 1 85 ? 8.576 6.696 10.424 1.00 92.69 85 PRO A CA 1
ATOM 697 C C . PRO A 1 85 ? 8.236 6.018 11.759 1.00 92.69 85 PRO A C 1
ATOM 699 O O . PRO A 1 85 ? 9.114 5.475 12.426 1.00 92.69 85 PRO A O 1
ATOM 702 N N . LYS A 1 86 ? 6.956 6.023 12.156 1.00 92.56 86 LYS A N 1
ATOM 703 C CA . LYS A 1 86 ? 6.491 5.381 13.396 1.00 92.56 86 LYS A CA 1
ATOM 704 C C . LYS A 1 86 ? 6.513 3.860 13.259 1.00 92.56 86 LYS A C 1
ATOM 706 O O . LYS A 1 86 ? 6.925 3.167 14.184 1.00 92.56 86 LYS A O 1
ATOM 711 N N . TYR A 1 87 ? 6.098 3.348 12.101 1.00 94.44 87 TYR A N 1
ATOM 712 C CA . TYR A 1 87 ? 6.140 1.920 11.788 1.00 94.44 87 TYR A CA 1
ATOM 713 C C . TYR A 1 87 ? 7.572 1.399 11.697 1.00 94.44 87 TYR A C 1
ATOM 715 O O . TYR A 1 87 ? 7.889 0.372 12.291 1.00 94.44 87 TYR A O 1
ATOM 723 N N . ASP A 1 88 ? 8.451 2.149 11.038 1.00 92.19 88 ASP A N 1
ATOM 724 C CA . ASP A 1 88 ? 9.864 1.818 10.911 1.00 92.19 88 ASP A CA 1
ATOM 725 C C . ASP A 1 88 ? 10.553 1.741 12.282 1.00 92.19 88 ASP A C 1
ATOM 727 O O . ASP A 1 88 ? 11.202 0.743 12.598 1.00 92.19 88 ASP A O 1
ATOM 731 N N . ALA A 1 89 ? 10.312 2.736 13.145 1.00 91.06 89 ALA A N 1
ATOM 732 C CA . ALA A 1 89 ? 10.812 2.753 14.521 1.00 91.06 89 ALA A CA 1
ATOM 733 C C . ALA A 1 89 ? 10.266 1.595 15.379 1.00 91.06 89 ALA A C 1
ATOM 735 O O . ALA A 1 89 ? 10.938 1.144 16.306 1.00 91.06 89 ALA A O 1
ATOM 736 N N . ALA A 1 90 ? 9.067 1.094 15.067 1.00 92.06 90 ALA A N 1
ATOM 737 C CA . ALA A 1 90 ? 8.466 -0.076 15.704 1.00 92.06 90 ALA A CA 1
ATOM 738 C C . ALA A 1 90 ? 8.894 -1.415 15.063 1.00 92.06 90 ALA A C 1
ATOM 740 O O . ALA A 1 90 ? 8.433 -2.473 15.490 1.00 92.06 90 ALA A O 1
ATOM 741 N N . GLY A 1 91 ? 9.758 -1.393 14.041 1.00 93.06 91 GLY A N 1
ATOM 742 C CA . GLY A 1 91 ? 10.213 -2.589 13.332 1.00 93.06 91 GLY A CA 1
ATOM 743 C C . GLY A 1 91 ? 9.150 -3.241 12.442 1.00 93.06 91 GLY A C 1
ATOM 744 O O . GLY A 1 91 ? 9.306 -4.404 12.074 1.00 93.06 91 GLY A O 1
ATOM 745 N N . ILE A 1 92 ? 8.080 -2.523 12.097 1.00 95.56 92 ILE A N 1
ATOM 746 C CA . ILE A 1 92 ? 7.017 -2.992 11.199 1.00 95.56 92 ILE A CA 1
ATOM 747 C C . ILE A 1 92 ? 7.517 -2.973 9.757 1.00 95.56 92 ILE A C 1
ATOM 749 O O . ILE A 1 92 ? 8.137 -2.011 9.305 1.00 95.56 92 ILE A O 1
ATOM 753 N N . ASP A 1 93 ? 7.220 -4.040 9.022 1.00 96.62 93 ASP A N 1
ATOM 754 C CA . ASP A 1 93 ? 7.595 -4.183 7.621 1.00 96.62 93 ASP A CA 1
ATOM 755 C C . ASP A 1 93 ? 6.541 -3.535 6.714 1.00 96.62 93 ASP A C 1
ATOM 757 O O . ASP A 1 93 ? 5.465 -4.092 6.473 1.00 96.62 93 ASP A O 1
ATOM 761 N N . THR A 1 94 ? 6.834 -2.329 6.222 1.00 97.25 94 THR A N 1
ATOM 762 C CA . THR A 1 94 ? 5.945 -1.572 5.332 1.00 97.25 94 THR A CA 1
ATOM 763 C C . THR A 1 94 ? 6.105 -2.024 3.879 1.00 97.25 94 THR A C 1
ATOM 765 O O . THR A 1 94 ? 6.989 -1.588 3.145 1.00 97.25 94 THR A O 1
ATOM 768 N N . ARG A 1 95 ? 5.224 -2.922 3.436 1.00 98.25 95 ARG A N 1
ATOM 769 C CA . ARG A 1 95 ? 5.214 -3.483 2.079 1.00 98.25 95 ARG A CA 1
ATOM 770 C C . ARG A 1 95 ? 4.410 -2.595 1.150 1.00 98.25 95 ARG A C 1
ATOM 772 O O . ARG A 1 95 ? 3.180 -2.642 1.130 1.00 98.25 95 ARG A O 1
ATOM 779 N N . VAL A 1 96 ? 5.101 -1.783 0.366 1.00 98.44 96 VAL A N 1
ATOM 780 C CA . VAL A 1 96 ? 4.467 -0.880 -0.584 1.00 98.44 96 VAL A CA 1
ATOM 781 C C . VAL A 1 96 ? 4.194 -1.579 -1.907 1.00 98.44 96 VAL A C 1
ATOM 783 O O . VAL A 1 96 ? 5.103 -2.042 -2.594 1.00 98.44 96 VAL A O 1
ATOM 786 N N . ILE A 1 97 ? 2.922 -1.581 -2.291 1.00 98.50 97 ILE A N 1
ATOM 787 C CA . ILE A 1 97 ? 2.429 -2.037 -3.585 1.00 98.50 97 ILE A CA 1
ATOM 788 C C . ILE A 1 97 ? 2.049 -0.793 -4.387 1.00 98.50 97 ILE A C 1
ATOM 790 O O . ILE A 1 97 ? 0.920 -0.294 -4.332 1.00 98.50 97 ILE A O 1
ATOM 794 N N . ALA A 1 98 ? 3.021 -0.258 -5.117 1.00 97.56 98 ALA A N 1
ATOM 795 C CA . ALA A 1 98 ? 2.791 0.873 -6.002 1.00 97.56 98 ALA A CA 1
ATOM 796 C C . ALA A 1 98 ? 2.217 0.391 -7.341 1.00 97.56 98 ALA A C 1
ATOM 798 O O . ALA A 1 98 ? 2.698 -0.594 -7.895 1.00 97.56 98 ALA A O 1
ATOM 799 N N . PHE A 1 99 ? 1.232 1.085 -7.904 1.00 97.62 99 PHE A N 1
ATOM 800 C CA . PHE A 1 99 ? 0.705 0.773 -9.238 1.00 97.62 99 PHE A CA 1
ATOM 801 C C . PHE A 1 99 ? 0.589 2.031 -10.098 1.00 97.62 99 PHE A C 1
ATOM 803 O O . PHE A 1 99 ? 0.461 3.142 -9.585 1.00 97.62 99 PHE A O 1
ATOM 810 N N . ALA A 1 100 ? 0.602 1.852 -11.421 1.00 95.94 100 ALA A N 1
ATOM 811 C CA . ALA A 1 100 ? 0.344 2.937 -12.363 1.00 95.94 100 ALA A CA 1
ATOM 812 C C . ALA A 1 100 ? -1.147 2.951 -12.729 1.00 95.94 100 ALA A C 1
ATOM 814 O O . ALA A 1 100 ? -1.619 2.001 -13.367 1.00 95.94 100 ALA A O 1
ATOM 815 N N . PRO A 1 101 ? -1.914 4.005 -12.399 1.00 94.06 101 PRO A N 1
ATOM 816 C CA . PRO A 1 101 ? -3.331 4.032 -12.718 1.00 94.06 101 PRO A CA 1
ATOM 817 C C . PRO A 1 101 ? -3.614 3.868 -14.215 1.00 94.06 101 PRO A C 1
ATOM 819 O O . PRO A 1 101 ? -2.827 4.289 -15.076 1.00 94.06 101 PRO A O 1
ATOM 822 N N . THR A 1 102 ? -4.750 3.246 -14.523 1.00 91.69 102 THR A N 1
ATOM 823 C CA . THR A 1 102 ? -5.277 3.172 -15.886 1.00 91.69 102 THR A CA 1
ATOM 824 C C . THR A 1 102 ? -5.803 4.531 -16.321 1.00 91.69 102 THR A C 1
ATOM 826 O O . THR A 1 102 ? -6.266 5.337 -15.506 1.00 91.69 102 THR A O 1
ATOM 829 N N . ASP A 1 103 ? -5.729 4.781 -17.622 1.00 87.81 103 ASP A N 1
ATOM 830 C CA . ASP A 1 103 ? -6.349 5.955 -18.216 1.00 87.81 103 ASP A CA 1
ATOM 831 C C . ASP A 1 103 ? -7.871 5.827 -18.100 1.00 87.81 103 ASP A C 1
ATOM 833 O O . ASP A 1 103 ? -8.431 4.736 -18.224 1.00 87.81 103 ASP A O 1
ATOM 837 N N . SER A 1 104 ? -8.547 6.938 -17.821 1.00 83.88 104 SER A N 1
ATOM 838 C CA . SER A 1 104 ? -9.994 6.952 -17.605 1.0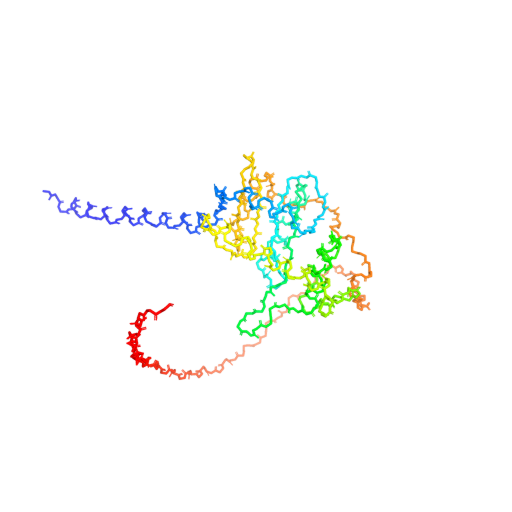0 83.88 104 SER A CA 1
ATOM 839 C C . SER A 1 104 ? -10.608 8.139 -18.325 1.00 83.88 104 SER A C 1
ATOM 841 O O . SER A 1 104 ? -10.106 9.253 -18.215 1.00 83.88 104 SER A O 1
ATOM 843 N N . GLN A 1 105 ? -11.681 7.898 -19.084 1.00 81.88 105 GLN A N 1
ATOM 844 C CA . GLN A 1 105 ? -12.399 8.933 -19.846 1.00 81.88 105 GLN A CA 1
ATOM 845 C C . GLN A 1 105 ? -11.486 9.754 -20.783 1.00 81.88 105 GLN A C 1
ATOM 847 O O . GLN A 1 105 ? -11.663 10.956 -20.948 1.00 81.88 105 GLN A O 1
ATOM 852 N N . GLY A 1 106 ? -10.476 9.108 -21.376 1.00 75.75 106 GLY A N 1
ATOM 853 C CA . GLY A 1 106 ? -9.496 9.761 -22.253 1.00 75.75 106 GLY A CA 1
ATOM 854 C C . GLY A 1 106 ? -8.430 10.589 -21.524 1.00 75.75 106 GLY A C 1
ATOM 855 O O . GLY A 1 106 ? -7.533 11.122 -22.173 1.00 75.75 106 GLY A O 1
ATOM 856 N N . LEU A 1 107 ? -8.482 10.677 -20.191 1.00 81.00 107 LEU A N 1
ATOM 857 C CA . LEU A 1 107 ? -7.457 11.332 -19.385 1.00 81.00 107 LEU A CA 1
ATOM 858 C C . LEU A 1 107 ? -6.342 10.345 -19.059 1.00 81.00 107 LEU A C 1
ATOM 860 O O . LEU A 1 107 ? -6.569 9.302 -18.435 1.00 81.00 107 LEU A O 1
ATOM 864 N N . ARG A 1 108 ? -5.121 10.718 -19.453 1.00 83.38 108 ARG A N 1
ATOM 865 C CA . ARG A 1 108 ? -3.921 9.959 -19.120 1.00 83.38 108 ARG A CA 1
ATOM 866 C C . ARG A 1 108 ? -3.613 10.134 -17.639 1.00 83.38 108 ARG A C 1
ATOM 868 O O . ARG A 1 108 ? -3.312 11.243 -17.201 1.00 83.38 108 ARG A O 1
ATOM 875 N N . ARG A 1 109 ? -3.719 9.054 -16.864 1.00 88.12 109 ARG A N 1
ATOM 876 C CA . ARG A 1 109 ? -3.563 9.105 -15.398 1.00 88.12 109 ARG A CA 1
ATOM 877 C C . ARG A 1 109 ? -2.179 8.708 -14.905 1.00 88.12 109 ARG A C 1
ATOM 879 O O . ARG A 1 109 ? -1.883 8.948 -13.740 1.00 88.12 109 ARG A O 1
ATOM 886 N N . SER A 1 110 ? -1.359 8.113 -15.769 1.00 92.31 110 SER A N 1
ATOM 887 C CA . SER A 1 110 ? 0.040 7.812 -15.466 1.00 92.31 110 SER A CA 1
ATOM 888 C C . SER A 1 110 ? 0.989 8.354 -16.528 1.00 92.31 110 SER A C 1
ATOM 890 O O . SER A 1 110 ? 0.704 8.338 -17.732 1.00 92.31 110 SER A O 1
ATOM 892 N N . THR A 1 111 ? 2.158 8.822 -16.098 1.00 92.25 111 THR A N 1
ATOM 893 C CA . THR A 1 111 ? 3.214 9.287 -17.014 1.00 92.25 111 THR A CA 1
ATOM 894 C C . THR A 1 111 ? 4.089 8.123 -17.494 1.00 92.25 111 THR A C 1
ATOM 896 O O . THR A 1 111 ? 4.053 7.030 -16.932 1.00 92.25 111 THR A O 1
ATOM 899 N N . VAL A 1 112 ? 4.887 8.336 -18.548 1.00 92.88 112 VAL A N 1
ATOM 900 C CA . VAL A 1 112 ? 5.888 7.343 -18.998 1.00 92.88 112 VAL A CA 1
ATOM 901 C C . VAL A 1 112 ? 6.919 7.074 -17.896 1.00 92.88 112 VAL A C 1
ATOM 903 O O . VAL A 1 112 ? 7.268 5.922 -17.646 1.00 92.88 112 VAL A O 1
ATOM 906 N N . ALA A 1 113 ? 7.363 8.129 -17.203 1.00 94.00 113 ALA A N 1
ATOM 907 C CA . ALA A 1 113 ? 8.301 8.019 -16.088 1.00 94.00 113 ALA A CA 1
ATOM 908 C C . ALA A 1 113 ? 7.706 7.188 -14.944 1.00 94.00 113 ALA A C 1
ATOM 910 O O . ALA A 1 113 ? 8.356 6.270 -14.461 1.00 94.00 113 ALA A O 1
ATOM 911 N N . GLU A 1 114 ? 6.450 7.443 -14.568 1.00 95.00 114 GLU A N 1
ATOM 912 C CA . GLU A 1 114 ? 5.7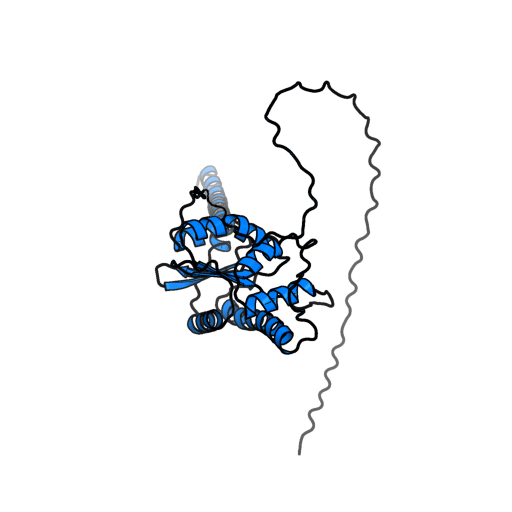45 6.657 -13.550 1.00 95.00 114 GLU A CA 1
ATOM 913 C C . GLU A 1 114 ? 5.639 5.180 -13.935 1.00 95.00 114 GLU A C 1
ATOM 915 O O . GLU A 1 114 ? 6.034 4.329 -13.148 1.00 95.00 114 GLU A O 1
ATOM 920 N N . ARG A 1 115 ? 5.174 4.857 -15.150 1.00 96.50 115 ARG A N 1
ATOM 921 C CA . ARG A 1 115 ? 5.080 3.457 -15.602 1.00 96.50 115 ARG A CA 1
ATOM 922 C C . ARG A 1 115 ? 6.436 2.752 -15.603 1.00 96.50 115 ARG A C 1
ATOM 924 O O . ARG A 1 115 ? 6.530 1.612 -15.160 1.00 96.50 115 ARG A O 1
ATOM 931 N N . SER A 1 116 ? 7.486 3.444 -16.037 1.00 97.38 116 SER A N 1
ATOM 932 C CA . SER A 1 116 ? 8.854 2.907 -16.056 1.00 97.38 116 SER A CA 1
ATOM 933 C C . SER A 1 116 ? 9.392 2.652 -14.647 1.00 97.38 116 SER A C 1
ATOM 935 O O . SER A 1 116 ? 10.043 1.634 -14.414 1.00 97.38 116 SER A O 1
ATOM 937 N N . THR A 1 117 ? 9.070 3.531 -13.695 1.00 97.31 117 THR A N 1
ATOM 938 C CA . THR A 1 117 ? 9.404 3.347 -12.278 1.00 97.31 117 THR A CA 1
ATOM 939 C C . THR A 1 117 ? 8.608 2.220 -11.640 1.00 97.31 117 THR A C 1
ATOM 941 O O . THR A 1 117 ? 9.213 1.383 -10.987 1.00 97.31 117 THR A O 1
ATOM 944 N N . ILE A 1 118 ? 7.295 2.133 -11.865 1.00 97.56 118 ILE A N 1
ATOM 945 C CA . ILE A 1 118 ? 6.474 1.019 -11.364 1.00 97.56 118 ILE A CA 1
ATOM 946 C C . ILE A 1 118 ? 7.008 -0.321 -11.870 1.00 97.56 118 ILE A C 1
ATOM 948 O O . ILE A 1 118 ? 7.193 -1.233 -11.068 1.00 97.56 118 ILE A O 1
ATOM 952 N N . ALA A 1 119 ? 7.322 -0.424 -13.166 1.00 98.06 119 ALA A N 1
ATOM 953 C CA . ALA A 1 119 ? 7.930 -1.630 -13.720 1.00 98.06 119 ALA A CA 1
ATOM 954 C C . ALA A 1 119 ? 9.238 -1.987 -12.998 1.00 98.06 119 ALA A C 1
ATOM 956 O O . ALA A 1 119 ? 9.441 -3.137 -12.619 1.00 98.06 119 ALA A O 1
ATOM 957 N N . GLU A 1 120 ? 10.105 -1.001 -12.753 1.00 97.69 120 GLU A N 1
ATOM 958 C CA . GLU A 1 120 ? 11.361 -1.238 -12.040 1.00 97.69 120 GLU A CA 1
ATOM 959 C C . GLU A 1 120 ? 11.151 -1.657 -10.581 1.00 97.69 120 GLU A C 1
ATOM 961 O O . GLU A 1 120 ? 11.844 -2.553 -10.102 1.00 97.69 120 GLU A O 1
ATOM 966 N N . LEU A 1 121 ? 10.199 -1.045 -9.875 1.00 97.94 121 LEU A N 1
ATOM 967 C CA . LEU A 1 121 ? 9.885 -1.382 -8.485 1.00 97.94 121 LEU A CA 1
ATOM 968 C C . LEU A 1 121 ? 9.375 -2.821 -8.361 1.00 97.94 121 LEU A C 1
ATOM 970 O O . LEU A 1 121 ? 9.804 -3.538 -7.464 1.00 97.94 121 LEU A O 1
ATOM 974 N N . TRP A 1 122 ? 8.516 -3.258 -9.282 1.00 97.75 122 TRP A N 1
ATOM 975 C CA . TRP A 1 122 ? 7.974 -4.619 -9.289 1.00 97.75 122 TRP A CA 1
ATOM 976 C C . TRP A 1 122 ? 9.035 -5.667 -9.638 1.00 97.75 122 TRP A C 1
ATOM 978 O O . TRP A 1 122 ? 9.080 -6.722 -9.017 1.00 97.75 122 TRP A O 1
ATOM 988 N N . ILE A 1 123 ? 9.925 -5.366 -10.589 1.00 96.62 123 ILE A N 1
ATOM 989 C CA . ILE A 1 123 ? 10.977 -6.298 -11.026 1.00 96.62 123 ILE A CA 1
ATOM 990 C C . ILE A 1 123 ? 12.110 -6.391 -10.000 1.00 96.62 123 ILE A C 1
ATOM 992 O O . ILE A 1 123 ? 12.543 -7.482 -9.637 1.00 96.62 123 ILE A O 1
ATOM 996 N N . SER A 1 124 ? 12.642 -5.245 -9.571 1.00 96.50 124 SER A N 1
ATOM 997 C CA . SER A 1 124 ? 13.860 -5.194 -8.753 1.00 96.50 124 SER A CA 1
ATOM 998 C C . SER A 1 124 ? 13.585 -5.306 -7.257 1.00 96.50 124 SER A C 1
ATOM 1000 O O . SER A 1 124 ? 14.482 -5.680 -6.503 1.00 96.50 124 SER A O 1
ATOM 1002 N N . ARG A 1 125 ? 12.370 -4.934 -6.831 1.00 96.81 125 ARG A N 1
ATOM 1003 C CA . ARG A 1 125 ? 11.948 -4.805 -5.431 1.00 96.81 125 ARG A CA 1
ATOM 1004 C C . ARG A 1 125 ? 12.884 -3.945 -4.565 1.00 96.81 125 ARG A C 1
ATOM 1006 O O . ARG A 1 125 ? 12.921 -4.092 -3.346 1.00 96.81 125 ARG A O 1
ATOM 1013 N N . LYS A 1 126 ? 13.638 -3.029 -5.183 1.00 96.06 126 LYS A N 1
ATOM 1014 C CA . LYS A 1 126 ? 14.616 -2.174 -4.496 1.00 96.06 126 LYS A CA 1
ATOM 1015 C C . LYS A 1 126 ? 13.942 -1.024 -3.759 1.00 96.06 126 LYS A C 1
ATOM 1017 O O . LYS A 1 126 ? 13.281 -0.180 -4.371 1.00 96.06 126 LYS A O 1
ATOM 1022 N N . TRP A 1 127 ? 14.169 -0.965 -2.452 1.00 95.44 127 TRP A N 1
ATOM 1023 C CA . TRP A 1 127 ? 13.620 0.064 -1.573 1.00 95.44 127 TRP A CA 1
ATOM 1024 C C . TRP A 1 127 ? 14.171 1.459 -1.884 1.00 95.44 127 TRP A C 1
ATOM 1026 O O . TRP A 1 127 ? 13.439 2.442 -1.854 1.00 95.44 127 TRP A O 1
ATOM 1036 N N . GLU A 1 128 ? 15.435 1.562 -2.282 1.00 94.44 128 GLU A N 1
ATOM 1037 C CA . GLU A 1 128 ? 16.110 2.839 -2.528 1.00 94.44 128 GLU A CA 1
ATOM 1038 C C . GLU A 1 128 ? 15.506 3.575 -3.732 1.00 94.44 128 GLU A C 1
ATOM 1040 O O . GLU A 1 128 ? 15.404 4.803 -3.738 1.00 94.44 128 GLU A O 1
ATOM 1045 N N . ILE A 1 129 ? 15.044 2.822 -4.741 1.00 95.19 129 ILE A N 1
ATOM 1046 C CA . ILE A 1 129 ? 14.316 3.379 -5.890 1.00 95.19 129 ILE A CA 1
ATOM 1047 C C . ILE A 1 129 ? 12.978 3.948 -5.420 1.00 95.19 129 ILE A C 1
ATOM 1049 O O . ILE A 1 129 ? 12.602 5.046 -5.834 1.00 95.19 129 ILE A O 1
ATOM 1053 N N . TYR A 1 130 ? 12.277 3.230 -4.537 1.00 95.94 130 TYR A N 1
ATOM 1054 C CA . TYR A 1 130 ? 11.021 3.701 -3.964 1.00 95.94 130 TYR A CA 1
ATOM 1055 C C . TYR A 1 130 ? 11.221 4.984 -3.161 1.00 95.94 130 TYR A C 1
ATOM 1057 O O . TYR A 1 130 ? 10.494 5.950 -3.372 1.00 95.94 130 TYR A O 1
ATOM 1065 N N . GLN A 1 131 ? 12.243 5.033 -2.305 1.00 93.69 131 GLN A N 1
ATOM 1066 C CA . GLN A 1 131 ? 12.554 6.213 -1.501 1.00 93.69 131 GLN A CA 1
ATOM 1067 C C . GLN A 1 131 ? 12.880 7.430 -2.371 1.00 93.69 131 GLN A C 1
ATOM 1069 O O . GLN A 1 131 ? 12.307 8.500 -2.166 1.00 93.69 131 GLN A O 1
ATOM 1074 N N . ALA A 1 132 ? 13.755 7.276 -3.370 1.00 92.62 132 ALA A N 1
ATOM 1075 C CA . ALA A 1 132 ? 14.094 8.362 -4.289 1.00 92.62 132 ALA A CA 1
ATOM 1076 C C . ALA A 1 132 ? 12.856 8.859 -5.054 1.00 92.62 132 ALA A C 1
ATOM 1078 O O . ALA A 1 132 ? 12.650 10.065 -5.220 1.00 92.62 132 ALA A O 1
ATOM 1079 N N . TRP A 1 133 ? 11.999 7.931 -5.481 1.00 93.88 133 TRP A N 1
ATOM 1080 C CA . TRP A 1 133 ? 10.753 8.259 -6.157 1.00 93.88 133 TRP A CA 1
ATOM 1081 C C . TRP A 1 133 ? 9.772 8.993 -5.240 1.00 93.88 133 TRP A C 1
ATOM 1083 O O . TRP A 1 133 ? 9.240 10.033 -5.631 1.00 93.88 133 TRP A O 1
ATOM 1093 N N . PHE A 1 134 ? 9.582 8.512 -4.013 1.00 91.56 134 PHE A N 1
ATOM 1094 C CA . PHE A 1 134 ? 8.708 9.107 -3.007 1.00 91.56 134 PHE A CA 1
ATOM 1095 C C . PHE A 1 134 ? 9.129 10.538 -2.650 1.00 91.56 134 PHE A C 1
ATOM 1097 O O . PHE A 1 134 ? 8.305 11.446 -2.747 1.00 91.56 134 PHE A O 1
ATOM 1104 N N . LEU A 1 135 ? 10.414 10.742 -2.331 1.00 89.56 135 LEU A N 1
ATOM 1105 C CA . LEU A 1 135 ? 10.981 12.032 -1.915 1.00 89.56 135 LEU A CA 1
ATOM 1106 C C . LEU A 1 135 ? 11.029 13.074 -3.037 1.00 89.56 135 LEU A C 1
ATOM 1108 O O . LEU A 1 135 ? 11.075 14.278 -2.780 1.00 89.56 135 LEU A O 1
ATOM 1112 N N . SER A 1 136 ? 11.042 12.636 -4.294 1.00 89.75 136 SER A N 1
ATOM 1113 C CA . SER A 1 136 ? 10.954 13.558 -5.421 1.00 89.75 136 SER A CA 1
ATOM 1114 C C . SER A 1 136 ? 9.564 14.203 -5.497 1.00 89.75 136 SER A C 1
ATOM 1116 O O . SER A 1 136 ? 8.575 13.635 -5.036 1.00 89.75 136 SER A O 1
ATOM 1118 N N . SER A 1 137 ? 9.438 15.368 -6.135 1.00 84.81 137 SER A N 1
ATOM 1119 C CA . SER A 1 137 ? 8.123 15.910 -6.506 1.00 84.81 137 SER A CA 1
ATOM 1120 C C . SER A 1 137 ? 7.628 15.291 -7.818 1.00 84.81 137 SER A C 1
ATOM 1122 O O . SER A 1 137 ? 8.422 14.823 -8.639 1.00 84.81 137 SER A O 1
ATOM 1124 N N . ASP A 1 138 ? 6.313 15.301 -8.052 1.00 80.50 138 ASP A N 1
ATOM 1125 C CA . ASP A 1 138 ? 5.721 14.757 -9.286 1.00 80.50 138 ASP A CA 1
ATOM 1126 C C . ASP A 1 138 ? 6.282 15.447 -10.541 1.00 80.50 138 ASP A C 1
ATOM 1128 O O . ASP A 1 138 ? 6.478 14.802 -11.566 1.00 80.50 138 ASP A O 1
ATOM 1132 N N . ALA A 1 139 ? 6.606 16.742 -10.443 1.00 80.88 139 ALA A N 1
ATOM 1133 C CA . ALA A 1 139 ? 7.173 17.532 -11.535 1.00 80.88 139 ALA A CA 1
ATOM 1134 C C . ALA A 1 139 ? 8.654 17.208 -11.832 1.00 80.88 139 ALA A C 1
ATOM 1136 O O . ALA A 1 139 ? 9.117 17.360 -12.971 1.00 80.88 139 ALA A O 1
ATOM 1137 N N . ASN A 1 140 ? 9.399 16.766 -10.814 1.00 86.06 140 ASN A N 1
ATOM 1138 C CA . ASN A 1 140 ? 10.851 16.598 -10.890 1.00 86.06 140 ASN A CA 1
ATOM 1139 C C . ASN A 1 140 ? 11.277 15.154 -11.159 1.00 86.06 140 ASN A C 1
ATOM 1141 O O . ASN A 1 140 ? 12.398 14.928 -11.613 1.00 86.06 140 ASN A O 1
ATOM 1145 N N . TRP A 1 141 ? 10.406 14.173 -10.921 1.00 91.06 141 TRP A N 1
ATOM 1146 C CA . TRP A 1 141 ? 10.736 12.784 -11.212 1.00 91.06 141 TRP A CA 1
ATOM 1147 C C . TRP A 1 141 ? 10.786 12.516 -12.718 1.00 91.06 141 TRP A C 1
ATOM 1149 O O . TRP A 1 141 ? 9.780 12.633 -13.419 1.00 91.06 141 TRP A O 1
ATOM 1159 N N . ARG A 1 142 ? 11.958 12.114 -13.220 1.00 89.12 142 ARG A N 1
ATOM 1160 C CA . ARG A 1 142 ? 12.170 11.804 -14.646 1.00 89.12 142 ARG A CA 1
ATOM 1161 C C . ARG A 1 142 ? 12.502 10.344 -14.936 1.00 89.12 142 ARG A C 1
ATOM 1163 O O . ARG A 1 142 ? 12.678 10.014 -16.101 1.00 89.12 142 ARG A O 1
ATOM 1170 N N . ALA A 1 143 ? 12.560 9.485 -13.913 1.00 91.00 143 ALA A N 1
ATOM 1171 C CA . ALA A 1 143 ? 12.980 8.086 -14.049 1.00 91.00 143 ALA A CA 1
ATOM 1172 C C . ALA A 1 143 ? 14.338 7.931 -14.775 1.00 91.00 143 ALA A C 1
ATOM 1174 O O . ALA A 1 143 ? 14.550 6.984 -15.530 1.00 91.00 143 ALA A O 1
ATOM 1175 N N . THR A 1 144 ? 15.254 8.887 -14.582 1.00 89.19 144 THR A N 1
ATOM 1176 C CA . THR A 1 144 ? 16.556 8.907 -15.259 1.00 89.19 144 THR A CA 1
ATOM 1177 C C . THR A 1 144 ? 17.341 7.636 -14.944 1.00 89.19 144 THR A C 1
ATOM 1179 O O . THR A 1 144 ? 17.531 7.298 -13.781 1.00 89.19 144 THR A O 1
ATOM 1182 N N . GLY A 1 145 ? 17.807 6.938 -15.982 1.00 89.12 145 GLY A N 1
ATOM 1183 C CA . GLY A 1 145 ? 18.564 5.691 -15.838 1.00 89.12 145 GLY A CA 1
ATOM 1184 C C . GLY A 1 145 ? 17.709 4.436 -15.637 1.00 89.12 145 GLY A C 1
ATOM 1185 O O . GLY A 1 145 ? 18.269 3.343 -15.609 1.00 89.12 145 GLY A O 1
ATOM 1186 N N . LEU A 1 146 ? 16.379 4.558 -15.543 1.00 93.69 146 LEU A N 1
ATOM 1187 C CA . LEU A 1 146 ? 15.487 3.400 -15.512 1.00 93.69 146 LEU A CA 1
ATOM 1188 C C . LEU A 1 146 ? 15.113 2.962 -16.936 1.00 93.69 146 LEU A C 1
ATOM 1190 O O . LEU A 1 146 ? 14.863 3.821 -17.788 1.00 93.69 146 LEU A O 1
ATOM 1194 N N . PRO A 1 147 ? 15.019 1.648 -17.212 1.00 94.81 147 PRO A N 1
ATOM 1195 C CA . PRO A 1 147 ? 14.531 1.179 -18.500 1.00 94.81 147 PRO A CA 1
ATOM 1196 C C . PRO A 1 147 ? 13.069 1.590 -18.711 1.00 94.81 147 PRO A C 1
ATOM 1198 O O . PRO A 1 147 ? 12.218 1.416 -17.830 1.00 94.81 147 PRO A O 1
ATOM 1201 N N . VAL A 1 148 ? 12.784 2.132 -19.896 1.00 95.69 148 VAL A N 1
ATOM 1202 C CA . VAL A 1 148 ? 11.440 2.576 -20.277 1.00 95.69 148 VAL A CA 1
ATOM 1203 C C . VAL A 1 148 ? 10.509 1.367 -20.354 1.00 95.69 148 VAL A C 1
ATOM 1205 O O . VAL A 1 148 ? 10.862 0.358 -20.955 1.00 95.69 148 VAL A O 1
ATOM 1208 N N . ALA A 1 149 ? 9.333 1.456 -19.730 1.00 95.06 149 ALA A N 1
ATOM 1209 C CA . ALA A 1 149 ? 8.340 0.380 -19.797 1.00 95.06 149 ALA A CA 1
ATOM 1210 C C . ALA A 1 149 ? 7.521 0.404 -21.096 1.00 95.06 149 ALA A C 1
ATOM 1212 O O . ALA A 1 149 ? 7.210 -0.640 -21.659 1.00 95.06 149 ALA A O 1
ATOM 1213 N N . ASP A 1 150 ? 7.175 1.597 -21.582 1.00 91.81 150 ASP A N 1
ATOM 1214 C CA . ASP A 1 150 ? 6.386 1.754 -22.802 1.00 91.81 150 ASP A CA 1
ATOM 1215 C C . ASP A 1 150 ? 7.128 1.175 -24.018 1.00 91.81 150 ASP A C 1
ATOM 1217 O O . ASP A 1 150 ? 8.274 1.535 -24.287 1.00 91.81 150 ASP A O 1
ATOM 1221 N N . ASN A 1 151 ? 6.429 0.348 -24.801 1.00 92.38 151 ASN A N 1
ATOM 1222 C CA . ASN A 1 151 ? 6.947 -0.382 -25.968 1.00 92.38 151 ASN A CA 1
ATOM 1223 C C . ASN A 1 151 ? 7.962 -1.500 -25.655 1.00 92.38 151 ASN A C 1
ATOM 1225 O O . ASN A 1 151 ? 8.464 -2.128 -26.586 1.00 92.38 151 ASN A O 1
ATOM 1229 N N . ASP A 1 152 ? 8.221 -1.802 -24.380 1.00 96.62 152 ASP A N 1
ATOM 1230 C CA . ASP A 1 152 ? 8.889 -3.032 -23.949 1.00 96.62 152 ASP A CA 1
ATOM 1231 C C . ASP A 1 152 ? 7.820 -4.033 -23.490 1.00 96.62 152 ASP A C 1
ATOM 1233 O O . ASP A 1 152 ? 7.093 -3.781 -22.531 1.00 96.62 152 ASP A O 1
ATOM 1237 N N . PHE A 1 153 ? 7.700 -5.172 -24.178 1.00 95.69 153 PHE A N 1
ATOM 1238 C CA . PHE A 1 153 ? 6.638 -6.146 -23.902 1.00 95.69 153 PHE A CA 1
ATOM 1239 C C . PHE A 1 153 ? 6.683 -6.692 -22.467 1.00 95.69 153 PHE A C 1
ATOM 1241 O O . PHE A 1 153 ? 5.640 -6.858 -21.836 1.00 95.69 153 PHE A O 1
ATOM 1248 N N . ALA A 1 154 ? 7.878 -6.965 -21.935 1.00 96.25 154 ALA A N 1
ATOM 1249 C CA . ALA A 1 154 ? 8.023 -7.540 -20.604 1.00 96.25 154 ALA A CA 1
ATOM 1250 C C . ALA A 1 154 ? 7.692 -6.506 -19.522 1.00 96.25 154 ALA A C 1
ATOM 1252 O O . ALA A 1 154 ? 6.986 -6.809 -18.561 1.00 96.25 154 ALA A O 1
ATOM 1253 N N . ARG A 1 155 ? 8.161 -5.267 -19.685 1.00 97.38 155 ARG A N 1
ATOM 1254 C CA . ARG A 1 155 ? 7.938 -4.200 -18.703 1.00 97.38 155 ARG A CA 1
ATOM 1255 C C . ARG A 1 155 ? 6.526 -3.630 -18.775 1.00 97.38 155 ARG A C 1
ATOM 1257 O O . ARG A 1 155 ? 5.951 -3.357 -17.723 1.00 97.38 155 ARG A O 1
ATOM 1264 N N . ASP A 1 156 ? 5.930 -3.512 -19.962 1.00 96.50 156 ASP A N 1
ATOM 1265 C CA . ASP A 1 156 ? 4.510 -3.164 -20.082 1.00 96.50 156 ASP A CA 1
ATOM 1266 C C . ASP A 1 156 ? 3.632 -4.233 -19.417 1.00 96.50 156 ASP A C 1
ATOM 1268 O O . ASP A 1 156 ? 2.734 -3.889 -18.650 1.00 96.50 156 ASP A O 1
ATOM 1272 N N . ALA A 1 157 ? 3.947 -5.525 -19.581 1.00 96.81 157 ALA A N 1
ATOM 1273 C CA . ALA A 1 157 ? 3.229 -6.600 -18.892 1.00 96.81 157 ALA A CA 1
ATOM 1274 C C . ALA A 1 157 ? 3.294 -6.472 -17.360 1.00 96.81 157 ALA A C 1
ATOM 1276 O O . ALA A 1 157 ? 2.287 -6.704 -16.691 1.00 96.81 157 ALA A O 1
ATOM 1277 N N . VAL A 1 158 ? 4.427 -6.037 -16.796 1.00 97.19 158 VAL A N 1
ATOM 1278 C CA . VAL A 1 158 ? 4.549 -5.740 -15.356 1.00 97.19 158 VAL A CA 1
ATOM 1279 C C . VAL A 1 158 ? 3.668 -4.553 -14.955 1.00 97.19 158 VAL A C 1
ATOM 1281 O O . VAL A 1 158 ? 2.957 -4.612 -13.950 1.00 97.19 158 VAL A O 1
ATOM 1284 N N . VAL A 1 159 ? 3.628 -3.488 -15.761 1.00 97.31 159 VAL A N 1
ATOM 1285 C CA . VAL A 1 159 ? 2.712 -2.363 -15.518 1.00 97.31 159 VAL A CA 1
ATOM 1286 C C . VAL A 1 159 ? 1.255 -2.832 -15.547 1.00 97.31 159 VAL A C 1
ATOM 1288 O O . VAL A 1 159 ? 0.472 -2.451 -14.672 1.00 97.31 159 VAL A O 1
ATOM 1291 N N . GLN A 1 160 ? 0.878 -3.689 -16.498 1.00 96.75 160 GLN A N 1
ATOM 1292 C CA . GLN A 1 160 ? -0.464 -4.272 -16.539 1.00 96.75 160 GLN A CA 1
ATOM 1293 C C . GLN A 1 160 ? -0.728 -5.201 -15.350 1.00 96.75 160 GLN A C 1
ATOM 1295 O O . GLN A 1 160 ? -1.824 -5.163 -14.797 1.00 96.75 160 GLN A O 1
ATOM 1300 N N . ALA A 1 161 ? 0.260 -5.970 -14.887 1.00 97.06 161 ALA A N 1
ATOM 1301 C CA . ALA A 1 161 ? 0.141 -6.780 -13.676 1.00 97.06 161 ALA A CA 1
ATOM 1302 C C . ALA A 1 161 ? -0.187 -5.910 -12.450 1.00 97.06 161 ALA A C 1
ATOM 1304 O O . ALA A 1 161 ? -1.098 -6.252 -11.692 1.00 97.06 161 ALA A O 1
ATOM 1305 N N . SER A 1 162 ? 0.439 -4.731 -12.328 1.00 97.25 162 SER A N 1
ATOM 1306 C CA . SER A 1 162 ? 0.124 -3.770 -11.259 1.00 97.25 162 SER A CA 1
ATOM 1307 C C . SER A 1 162 ? -1.326 -3.291 -11.269 1.00 97.25 162 SER A C 1
ATOM 1309 O O . SER A 1 162 ? -1.968 -3.187 -10.225 1.00 97.25 162 SER A O 1
ATOM 1311 N N . ARG A 1 163 ? -1.894 -3.084 -12.457 1.00 96.94 163 ARG A N 1
ATOM 1312 C CA . ARG A 1 163 ? -3.299 -2.690 -12.643 1.00 96.94 163 ARG A CA 1
ATOM 1313 C C . ARG A 1 163 ? -4.255 -3.858 -12.413 1.00 96.94 163 ARG A C 1
ATOM 1315 O O . ARG A 1 163 ? -5.332 -3.688 -11.837 1.00 96.94 163 ARG A O 1
ATOM 1322 N N . ASN A 1 164 ? -3.856 -5.051 -12.840 1.00 97.38 164 ASN A N 1
ATOM 1323 C CA . ASN A 1 164 ? -4.631 -6.272 -12.670 1.00 97.38 164 ASN A CA 1
ATOM 1324 C C . ASN A 1 164 ? -4.742 -6.664 -11.197 1.00 97.38 164 ASN A C 1
ATOM 1326 O O . ASN A 1 164 ? -5.820 -7.076 -10.782 1.00 97.38 164 ASN A O 1
ATOM 1330 N N . PHE A 1 165 ? -3.689 -6.468 -10.397 1.00 97.81 165 PHE A N 1
ATOM 1331 C CA . PHE A 1 165 ? -3.752 -6.637 -8.943 1.00 97.81 165 PHE A CA 1
ATOM 1332 C C . PHE A 1 165 ? -4.895 -5.810 -8.337 1.00 97.81 165 PHE A C 1
ATOM 1334 O O . PHE A 1 165 ? -5.738 -6.353 -7.627 1.00 97.81 165 PHE A O 1
ATOM 1341 N N . ILE A 1 166 ? -4.997 -4.526 -8.696 1.00 97.00 166 ILE A N 1
ATOM 1342 C CA . ILE A 1 166 ? -6.085 -3.651 -8.238 1.00 97.00 166 ILE A CA 1
ATOM 1343 C C . ILE A 1 166 ? -7.454 -4.159 -8.702 1.00 97.00 166 ILE A C 1
ATOM 1345 O O . ILE A 1 166 ? -8.397 -4.228 -7.912 1.00 97.00 166 ILE A O 1
ATOM 1349 N N . THR A 1 167 ? -7.548 -4.556 -9.971 1.00 97.00 167 THR A N 1
ATOM 1350 C CA . THR A 1 167 ? -8.787 -5.066 -10.577 1.00 97.00 167 THR A CA 1
ATOM 1351 C C . THR A 1 167 ? -9.267 -6.353 -9.899 1.00 97.00 167 THR A C 1
ATOM 1353 O O . THR A 1 167 ? -10.469 -6.540 -9.730 1.00 97.00 167 THR A O 1
ATOM 1356 N N . GLN A 1 168 ? -8.348 -7.225 -9.475 1.00 97.94 168 GLN A N 1
ATOM 1357 C CA . GLN A 1 168 ? -8.654 -8.459 -8.745 1.00 97.94 168 GLN A CA 1
ATOM 1358 C C . GLN A 1 168 ? -8.975 -8.199 -7.272 1.00 97.94 168 GLN A C 1
ATOM 1360 O O . GLN A 1 168 ? -9.875 -8.827 -6.720 1.00 97.94 168 GLN A O 1
ATOM 1365 N N . LEU A 1 169 ? -8.278 -7.256 -6.637 1.00 97.81 169 LEU A N 1
ATOM 1366 C CA . LEU A 1 169 ? -8.486 -6.920 -5.232 1.00 97.81 169 LEU A CA 1
ATOM 1367 C C . LEU A 1 169 ? -9.852 -6.258 -4.997 1.00 97.81 169 LEU A C 1
ATOM 1369 O O . LEU A 1 169 ? -10.529 -6.558 -4.013 1.00 97.81 169 LEU A O 1
ATOM 1373 N N . GLN A 1 170 ? -10.285 -5.386 -5.910 1.00 97.06 170 GLN A N 1
ATOM 1374 C CA . GLN A 1 170 ? -11.531 -4.627 -5.790 1.00 97.06 170 GLN A CA 1
ATOM 1375 C C . GLN A 1 170 ? -12.779 -5.489 -5.493 1.00 97.06 170 GLN A C 1
ATOM 1377 O O . GLN A 1 170 ? -13.465 -5.189 -4.512 1.00 97.06 170 GLN A O 1
ATOM 1382 N N . PRO A 1 171 ? -13.122 -6.537 -6.272 1.00 97.88 171 PRO A N 1
ATOM 1383 C CA . PRO A 1 171 ? -14.298 -7.360 -5.986 1.00 97.88 171 PRO A CA 1
ATOM 1384 C C . PRO A 1 171 ? -14.176 -8.148 -4.673 1.00 97.88 171 PRO A C 1
ATOM 1386 O O . PRO A 1 171 ? -15.183 -8.352 -3.993 1.00 97.88 171 PRO A O 1
ATOM 1389 N N . LEU A 1 172 ? -12.962 -8.546 -4.271 1.00 97.88 172 LEU A N 1
ATOM 1390 C CA . LEU A 1 172 ? -12.738 -9.257 -3.007 1.00 97.88 172 LEU A CA 1
ATOM 1391 C C . LEU A 1 172 ? -13.028 -8.357 -1.797 1.00 97.88 172 LEU A C 1
ATOM 1393 O O . LEU A 1 172 ? -13.681 -8.782 -0.842 1.00 97.88 172 LEU A O 1
ATOM 1397 N N . LEU A 1 173 ? -12.601 -7.094 -1.867 1.00 97.25 173 LEU A N 1
ATOM 1398 C CA . LEU A 1 173 ? -12.900 -6.078 -0.857 1.00 97.25 173 LEU A CA 1
ATOM 1399 C C . LEU A 1 173 ? -14.386 -5.695 -0.850 1.00 97.25 173 LEU A C 1
ATOM 1401 O O . LEU A 1 173 ? -14.994 -5.591 0.219 1.00 97.25 173 LEU A O 1
ATOM 1405 N N . ALA A 1 174 ? -15.002 -5.569 -2.028 1.00 96.75 174 ALA A N 1
ATOM 1406 C CA . ALA A 1 174 ? -16.417 -5.229 -2.155 1.00 96.75 174 ALA A CA 1
ATOM 1407 C C . ALA A 1 174 ? -17.338 -6.261 -1.480 1.00 96.75 174 ALA A C 1
ATOM 1409 O O . ALA A 1 174 ? -18.359 -5.882 -0.907 1.00 96.75 174 ALA A O 1
ATOM 1410 N N . ALA A 1 175 ? -16.955 -7.544 -1.455 1.00 97.00 175 ALA A N 1
ATOM 1411 C CA . ALA A 1 175 ? -17.690 -8.588 -0.733 1.00 97.00 175 ALA A CA 1
ATOM 1412 C C . ALA A 1 175 ? -17.790 -8.331 0.786 1.00 97.00 175 ALA A C 1
ATOM 1414 O O . ALA A 1 175 ? -18.696 -8.857 1.435 1.00 97.00 175 ALA A O 1
ATOM 1415 N N . ASN A 1 176 ? -16.889 -7.510 1.336 1.00 95.94 176 ASN A N 1
ATOM 1416 C CA . ASN A 1 176 ? -16.861 -7.065 2.730 1.00 95.94 176 ASN A CA 1
ATOM 1417 C C . ASN A 1 176 ? -17.396 -5.625 2.900 1.00 95.94 176 ASN A C 1
ATOM 1419 O O . ASN A 1 176 ? -17.177 -5.010 3.937 1.00 95.94 176 ASN A O 1
ATOM 1423 N N . ASN A 1 177 ? -18.097 -5.075 1.898 1.00 94.00 177 ASN A N 1
ATOM 1424 C CA . ASN A 1 177 ? -18.570 -3.681 1.838 1.00 94.00 177 ASN A CA 1
ATOM 1425 C C . ASN A 1 177 ? -17.455 -2.621 1.849 1.00 94.00 177 ASN A C 1
ATOM 1427 O O . ASN A 1 177 ? -17.715 -1.444 2.108 1.00 94.00 177 ASN A O 1
ATOM 1431 N N . VAL A 1 178 ? -16.223 -3.012 1.525 1.00 93.81 178 VAL A N 1
ATOM 1432 C CA . VAL A 1 178 ? -15.090 -2.091 1.448 1.00 93.81 178 VAL A CA 1
ATOM 1433 C C . VAL A 1 178 ? -15.018 -1.520 0.040 1.00 93.81 178 VAL A C 1
ATOM 1435 O O . VAL A 1 178 ? -14.843 -2.246 -0.940 1.00 93.81 178 VAL A O 1
ATOM 1438 N N . LYS A 1 179 ? -15.157 -0.197 -0.068 1.00 92.44 179 LYS A N 1
ATOM 1439 C CA . LYS A 1 179 ? -14.924 0.520 -1.324 1.00 92.44 179 LYS A CA 1
ATOM 1440 C C . LYS A 1 179 ? -13.427 0.723 -1.500 1.00 92.44 179 LYS A C 1
ATOM 1442 O O . LYS A 1 179 ? -12.757 1.208 -0.594 1.00 92.44 179 LYS A O 1
ATOM 1447 N N . LEU A 1 180 ? -12.920 0.380 -2.678 1.00 92.25 180 LEU A N 1
ATOM 1448 C CA . LEU A 1 180 ? -11.526 0.620 -3.013 1.00 92.25 180 LEU A CA 1
ATOM 1449 C C . LEU A 1 180 ? -11.270 2.134 -3.099 1.00 92.25 180 LEU A C 1
ATOM 1451 O O . LEU A 1 180 ? -11.808 2.816 -3.970 1.00 92.25 180 LEU A O 1
ATOM 1455 N N . ALA A 1 181 ? -10.454 2.640 -2.182 1.00 93.19 181 ALA A N 1
ATOM 1456 C CA . ALA A 1 181 ? -9.992 4.019 -2.124 1.00 93.19 181 ALA A CA 1
ATOM 1457 C C . ALA A 1 181 ? -8.579 4.049 -1.532 1.00 93.19 181 ALA A C 1
ATOM 1459 O O . ALA A 1 181 ? -8.169 3.100 -0.862 1.00 93.19 181 ALA A O 1
ATOM 1460 N N . TYR A 1 182 ? -7.842 5.126 -1.803 1.00 93.81 182 TYR A N 1
ATOM 1461 C CA . TYR A 1 182 ? -6.423 5.231 -1.479 1.00 93.81 182 TYR A CA 1
ATOM 1462 C C . TYR A 1 182 ? -6.153 6.349 -0.457 1.00 93.81 182 TYR A C 1
ATOM 1464 O O . TYR A 1 182 ? -6.827 7.382 -0.516 1.00 93.81 182 TYR A O 1
ATOM 1472 N N . PRO A 1 183 ? -5.179 6.172 0.454 1.00 95.31 183 PRO A N 1
ATOM 1473 C CA . PRO A 1 183 ? -4.348 4.978 0.620 1.00 95.31 183 PRO A CA 1
ATOM 1474 C C . PRO A 1 183 ? -5.157 3.778 1.111 1.00 95.31 183 PRO A C 1
ATOM 1476 O O . PRO A 1 183 ? -6.048 3.922 1.946 1.00 95.31 183 PRO A O 1
ATOM 1479 N N . LEU A 1 184 ? -4.846 2.600 0.574 1.00 97.19 184 LEU A N 1
ATOM 1480 C CA . LEU A 1 184 ? -5.424 1.348 1.043 1.00 97.19 184 LEU A CA 1
ATOM 1481 C C . LEU A 1 184 ? -4.364 0.624 1.866 1.00 97.19 184 LEU A C 1
ATOM 1483 O O . LEU A 1 184 ? -3.311 0.267 1.340 1.00 97.19 184 LEU A O 1
ATOM 1487 N N . VAL A 1 185 ? -4.656 0.402 3.140 1.00 97.75 185 VAL A N 1
ATOM 1488 C CA . VAL A 1 185 ? -3.764 -0.285 4.075 1.00 97.75 185 VAL A CA 1
ATOM 1489 C C . VAL A 1 185 ? -4.402 -1.605 4.469 1.00 97.75 185 VAL A C 1
ATOM 1491 O O . VAL A 1 185 ? -5.568 -1.618 4.862 1.00 97.75 185 VAL A O 1
ATOM 1494 N N . ILE A 1 186 ? -3.659 -2.704 4.356 1.00 98.06 186 ILE A N 1
ATOM 1495 C CA . ILE A 1 186 ? -4.098 -4.049 4.738 1.00 98.06 186 ILE A CA 1
ATOM 1496 C C . ILE A 1 186 ? -3.075 -4.650 5.703 1.00 98.06 186 ILE A C 1
ATOM 1498 O O . ILE A 1 186 ? -1.882 -4.655 5.414 1.00 98.06 186 ILE A O 1
ATOM 1502 N N . TRP A 1 187 ? -3.522 -5.177 6.839 1.00 97.25 187 TRP A N 1
ATOM 1503 C CA . TRP A 1 187 ? -2.648 -5.782 7.851 1.00 97.25 187 TRP A CA 1
ATOM 1504 C C . TRP A 1 187 ? -3.353 -6.927 8.569 1.00 97.25 187 TRP A C 1
ATOM 1506 O O . TRP A 1 187 ? -4.551 -7.155 8.386 1.00 97.25 187 TRP A O 1
ATOM 1516 N N . ARG A 1 188 ? -2.599 -7.657 9.391 1.00 95.56 188 ARG A N 1
ATOM 1517 C CA . ARG A 1 188 ? -3.145 -8.634 10.335 1.00 95.56 188 ARG A CA 1
ATO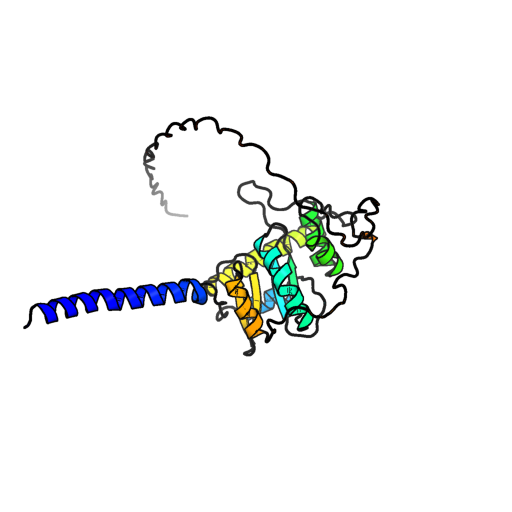M 1518 C C . ARG A 1 188 ? -3.125 -8.044 11.734 1.00 95.56 188 ARG A C 1
ATOM 1520 O O . ARG A 1 188 ? -2.108 -7.493 12.145 1.00 95.56 188 ARG A O 1
ATOM 1527 N N . ASP A 1 189 ? -4.247 -8.144 12.434 1.00 93.31 189 ASP A N 1
ATOM 1528 C CA . ASP A 1 189 ? -4.321 -7.763 13.842 1.00 93.31 189 ASP A CA 1
ATOM 1529 C C . ASP A 1 189 ? -3.720 -8.849 14.754 1.00 93.31 189 ASP A C 1
ATOM 1531 O O . ASP A 1 189 ? -3.268 -9.906 14.302 1.00 93.31 189 ASP A O 1
ATOM 1535 N N . GLN A 1 190 ? -3.745 -8.601 16.064 1.00 90.44 190 GLN A N 1
ATOM 1536 C CA . GLN A 1 190 ? -3.254 -9.536 17.082 1.00 90.44 190 GLN A CA 1
ATOM 1537 C C . GLN A 1 190 ? -3.999 -10.884 17.097 1.00 90.44 190 GLN A C 1
ATOM 1539 O O . GLN A 1 190 ? -3.444 -11.886 17.543 1.00 90.44 190 GLN A O 1
ATOM 1544 N N . ASN A 1 191 ? -5.231 -10.932 16.579 1.00 92.06 191 ASN A N 1
ATOM 1545 C CA . ASN A 1 191 ? -6.033 -12.150 16.451 1.00 92.06 191 ASN A CA 1
ATOM 1546 C C . ASN A 1 191 ? -5.798 -12.866 15.113 1.00 92.06 191 ASN A C 1
ATOM 1548 O O . ASN A 1 191 ? -6.520 -13.807 14.778 1.00 92.06 191 ASN A O 1
ATOM 1552 N N . ASN A 1 192 ? -4.807 -12.423 14.334 1.00 92.50 192 ASN A N 1
ATOM 1553 C CA . ASN A 1 192 ? -4.513 -12.917 12.996 1.00 92.50 192 ASN A CA 1
ATOM 1554 C C . 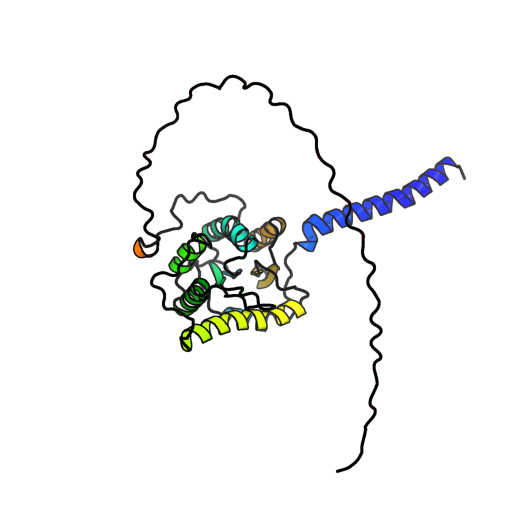ASN A 1 192 ? -5.681 -12.724 12.003 1.00 92.50 192 ASN A C 1
ATOM 1556 O O . ASN A 1 192 ? -5.787 -13.438 10.999 1.00 92.50 192 ASN A O 1
ATOM 1560 N N . MET A 1 193 ? -6.555 -11.748 12.255 1.00 95.06 193 MET A N 1
ATOM 1561 C CA . MET A 1 193 ? -7.620 -11.357 11.337 1.00 95.06 193 MET A CA 1
ATOM 1562 C C . MET A 1 193 ? -7.106 -10.297 10.372 1.00 95.06 193 MET A C 1
ATOM 1564 O O . MET A 1 193 ? -6.386 -9.377 10.755 1.00 95.06 193 MET A O 1
ATOM 1568 N N . LEU A 1 194 ? -7.473 -10.430 9.097 1.00 97.12 194 LEU A N 1
ATOM 1569 C CA . LEU A 1 194 ? -7.087 -9.455 8.085 1.00 97.12 194 LEU A CA 1
ATOM 1570 C C . LEU A 1 194 ? -7.987 -8.225 8.227 1.00 97.12 194 LEU A C 1
ATOM 1572 O O . LEU A 1 194 ? -9.213 -8.342 8.202 1.00 97.12 194 LEU A O 1
ATOM 1576 N N . LYS A 1 195 ? -7.384 -7.050 8.358 1.00 97.25 195 LYS A N 1
ATOM 1577 C CA . LYS A 1 195 ? -8.077 -5.765 8.410 1.00 97.25 195 LYS A CA 1
ATOM 1578 C C . LYS A 1 195 ? -7.663 -4.898 7.241 1.00 97.25 195 LYS A C 1
ATOM 1580 O O . LYS A 1 195 ? -6.556 -5.021 6.722 1.00 97.25 195 LYS A O 1
ATOM 1585 N N . VAL A 1 196 ? -8.578 -4.033 6.824 1.00 97.06 196 VAL A N 1
ATOM 1586 C CA . VAL A 1 196 ? -8.357 -3.081 5.742 1.00 97.06 196 VAL A CA 1
ATOM 1587 C C . VAL A 1 196 ? -8.906 -1.710 6.102 1.00 97.06 196 VAL A C 1
ATOM 1589 O O . VAL A 1 196 ? -9.965 -1.584 6.719 1.00 97.06 196 VAL A O 1
ATOM 1592 N N . CYS A 1 197 ? -8.200 -0.674 5.672 1.00 93.62 197 CYS A N 1
ATOM 1593 C CA . CYS A 1 197 ? -8.620 0.709 5.812 1.00 93.62 197 CYS A CA 1
ATOM 1594 C C . CYS A 1 197 ? -8.305 1.482 4.532 1.00 93.62 197 CYS A C 1
ATOM 1596 O O . CYS A 1 197 ? -7.183 1.446 4.030 1.00 93.62 197 CYS A O 1
ATOM 1598 N N . SER A 1 198 ? -9.300 2.202 4.014 1.00 89.75 198 SER A N 1
ATOM 1599 C CA . SER A 1 198 ? -9.090 3.282 3.051 1.00 89.75 198 SER A CA 1
ATOM 1600 C C . SER A 1 198 ? -8.776 4.562 3.831 1.00 89.75 198 SER A C 1
ATOM 1602 O O . SER A 1 198 ? -9.664 5.385 4.062 1.00 89.75 198 SER A O 1
ATOM 1604 N N . CYS A 1 199 ? -7.547 4.675 4.337 1.00 86.94 199 CYS A N 1
ATOM 1605 C CA . CYS A 1 199 ? -7.145 5.652 5.352 1.00 86.94 199 CYS A CA 1
ATOM 1606 C C . CYS A 1 199 ? -6.918 7.050 4.763 1.00 86.94 199 CYS A C 1
ATOM 1608 O O . CYS A 1 199 ? -5.830 7.612 4.840 1.00 86.94 199 CYS A O 1
ATOM 1610 N N . SER A 1 200 ? -7.951 7.624 4.150 1.00 86.00 200 SER A N 1
ATOM 1611 C CA . SER A 1 200 ? -7.895 8.961 3.554 1.00 86.00 200 SER A CA 1
ATOM 1612 C C . SER A 1 200 ? -7.931 10.102 4.579 1.00 86.00 200 SER A C 1
ATOM 1614 O O . SER A 1 200 ? -7.838 11.259 4.181 1.00 86.00 200 SER A O 1
ATOM 1616 N N . ASP A 1 201 ? -8.125 9.793 5.863 1.00 88.75 201 ASP A N 1
ATOM 1617 C CA . ASP A 1 201 ? -8.262 10.746 6.967 1.00 88.75 201 ASP A CA 1
ATOM 1618 C C . ASP A 1 201 ? -7.407 10.282 8.158 1.00 88.75 201 ASP A C 1
ATOM 1620 O O . ASP A 1 201 ? -7.403 9.096 8.502 1.00 88.75 201 ASP A O 1
ATOM 1624 N N . GLU A 1 202 ? -6.700 11.219 8.792 1.00 89.69 202 GLU A N 1
ATOM 1625 C CA . GLU A 1 202 ? -5.777 10.967 9.910 1.00 89.69 202 GLU A CA 1
ATOM 1626 C C . GLU A 1 202 ? -6.467 10.335 11.124 1.00 89.69 202 GLU A C 1
ATOM 1628 O O . GLU A 1 202 ? -5.843 9.596 11.891 1.00 89.69 202 GLU A O 1
ATOM 1633 N N . ARG A 1 203 ? -7.783 10.546 11.274 1.00 88.25 203 ARG A N 1
ATOM 1634 C CA . ARG A 1 203 ? -8.583 9.895 12.320 1.00 88.25 203 ARG A CA 1
ATOM 1635 C C . ARG A 1 203 ? -8.522 8.374 12.238 1.00 88.25 203 ARG A C 1
ATOM 1637 O O . ARG A 1 203 ? -8.673 7.724 13.265 1.00 88.25 203 ARG A O 1
ATOM 1644 N N . ALA A 1 204 ? -8.254 7.794 11.068 1.00 88.56 204 ALA A N 1
ATOM 1645 C CA . ALA A 1 204 ? -8.134 6.348 10.915 1.00 88.56 204 ALA A CA 1
ATOM 1646 C C . ALA A 1 204 ? -6.776 5.784 11.386 1.00 88.56 204 ALA A C 1
ATOM 1648 O O . ALA A 1 204 ? -6.666 4.587 11.642 1.00 88.56 204 ALA A O 1
ATOM 1649 N N . PHE A 1 205 ? -5.734 6.615 11.513 1.00 91.62 205 PHE A N 1
ATOM 1650 C CA . PHE A 1 205 ? -4.353 6.127 11.658 1.00 91.62 205 PHE A CA 1
ATOM 1651 C C . PHE A 1 205 ? -4.113 5.447 13.009 1.00 91.62 205 PHE A C 1
ATOM 1653 O O . PHE A 1 205 ? -3.382 4.460 13.094 1.00 91.62 205 PHE A O 1
ATOM 1660 N N . HIS A 1 206 ? -4.767 5.941 14.066 1.00 90.44 206 HIS A N 1
ATOM 1661 C CA . HIS A 1 206 ? -4.624 5.378 15.407 1.00 90.44 206 HIS A CA 1
ATOM 1662 C C . HIS A 1 206 ? -5.070 3.912 15.482 1.00 90.44 206 HIS A C 1
ATOM 1664 O O . HIS A 1 206 ? -4.408 3.141 16.162 1.00 90.44 206 HIS A O 1
ATOM 1670 N N . PHE A 1 207 ? -6.101 3.499 14.732 1.00 91.19 207 PHE A N 1
ATOM 1671 C CA . PHE A 1 207 ? -6.559 2.106 14.728 1.00 91.19 207 PHE A CA 1
ATOM 1672 C C . PHE A 1 207 ? -5.466 1.140 14.259 1.00 91.19 207 PHE A C 1
ATOM 1674 O O . PHE A 1 207 ? -5.296 0.069 14.835 1.00 91.19 207 PHE A O 1
ATOM 1681 N N . ILE A 1 208 ? -4.695 1.531 13.237 1.00 93.44 208 ILE A N 1
ATOM 1682 C CA . ILE A 1 208 ? -3.568 0.728 12.746 1.00 93.44 208 ILE A CA 1
ATOM 1683 C C . ILE A 1 208 ? -2.476 0.669 13.813 1.00 93.44 208 ILE A C 1
ATOM 1685 O O . ILE A 1 208 ? -1.949 -0.401 14.105 1.00 93.44 208 ILE A O 1
ATOM 1689 N N . ARG A 1 209 ? -2.143 1.816 14.418 1.00 92.81 209 ARG A N 1
ATOM 1690 C CA . ARG A 1 209 ? -1.127 1.876 15.475 1.00 92.81 209 ARG A CA 1
ATOM 1691 C C . ARG A 1 209 ? -1.501 1.011 16.673 1.00 92.81 209 ARG A C 1
ATOM 1693 O O . ARG A 1 209 ? -0.649 0.286 17.167 1.00 92.81 209 ARG A O 1
ATOM 1700 N N . GLU A 1 210 ? -2.754 1.055 17.111 1.00 91.44 210 GLU A N 1
ATOM 1701 C CA . GLU A 1 210 ? -3.254 0.250 18.226 1.00 91.44 210 GLU A CA 1
ATOM 1702 C C . GLU A 1 210 ? -3.178 -1.248 17.920 1.00 91.44 210 GLU A C 1
ATOM 1704 O O . GLU A 1 210 ? -2.590 -1.996 18.703 1.00 91.44 210 GLU A O 1
ATOM 1709 N N . ASP A 1 211 ? -3.668 -1.679 16.753 1.00 92.81 211 ASP A N 1
ATOM 1710 C CA . ASP A 1 211 ? -3.604 -3.084 16.333 1.00 92.81 211 ASP A CA 1
ATOM 1711 C C . ASP A 1 211 ? -2.161 -3.607 16.241 1.00 92.81 211 ASP A C 1
ATOM 1713 O O . ASP A 1 211 ? -1.898 -4.771 16.548 1.00 92.81 211 ASP A O 1
ATOM 1717 N N . LEU A 1 212 ? -1.223 -2.749 15.834 1.00 91.38 212 LEU A N 1
ATOM 1718 C CA . LEU A 1 212 ? 0.193 -3.084 15.673 1.00 91.38 212 LEU A CA 1
ATOM 1719 C C . LEU A 1 212 ? 1.045 -2.748 16.906 1.00 91.38 212 LEU A C 1
ATOM 1721 O O . LEU A 1 212 ? 2.258 -2.935 16.878 1.00 91.38 212 LEU A O 1
ATOM 1725 N N . SER A 1 213 ? 0.427 -2.268 17.992 1.00 89.06 213 SER A N 1
ATOM 1726 C CA . SER A 1 213 ? 1.113 -1.873 19.234 1.00 89.06 213 SER A CA 1
ATOM 1727 C C . SER A 1 213 ? 2.216 -0.818 19.037 1.00 89.06 213 SER A C 1
ATOM 1729 O O . SER A 1 213 ? 3.240 -0.824 19.719 1.00 89.06 213 SER A O 1
ATOM 1731 N N . VAL A 1 214 ? 1.995 0.117 18.113 1.00 86.75 214 VAL A N 1
ATOM 1732 C CA . VAL A 1 214 ? 2.885 1.245 17.807 1.00 86.75 214 VAL A CA 1
ATOM 1733 C C . VAL A 1 214 ? 2.569 2.407 18.740 1.00 86.75 214 VAL A C 1
ATOM 1735 O O . VAL A 1 214 ? 1.432 2.873 18.813 1.00 86.75 214 VAL A O 1
ATOM 1738 N N . SER A 1 215 ? 3.579 2.915 19.443 1.00 75.62 215 SER A N 1
ATOM 1739 C CA . SER A 1 215 ? 3.398 4.057 20.339 1.00 75.62 215 SER A CA 1
ATOM 1740 C C . SER A 1 215 ? 3.255 5.378 19.562 1.00 75.62 215 SER A C 1
ATOM 1742 O O . SER A 1 215 ? 3.797 5.556 18.474 1.00 75.62 215 SER A O 1
ATOM 1744 N N . ASN A 1 216 ? 2.522 6.343 20.133 1.00 64.88 216 ASN A N 1
ATOM 1745 C CA . ASN A 1 216 ? 2.375 7.691 19.557 1.00 64.88 216 ASN A CA 1
ATOM 1746 C C . ASN A 1 216 ? 3.645 8.555 19.708 1.00 64.88 216 ASN A C 1
ATOM 1748 O O . ASN A 1 216 ? 3.700 9.652 19.153 1.00 64.88 216 ASN A O 1
ATOM 1752 N N . ALA A 1 217 ? 4.636 8.102 20.484 1.00 54.84 217 ALA A N 1
ATOM 1753 C CA . ALA A 1 217 ? 5.886 8.820 20.686 1.00 54.84 217 ALA A CA 1
ATOM 1754 C C . ALA A 1 217 ? 6.714 8.735 19.398 1.00 54.84 217 ALA A C 1
ATOM 1756 O O . ALA A 1 217 ? 7.329 7.714 19.101 1.00 54.84 217 ALA A O 1
ATOM 1757 N N . ALA A 1 218 ? 6.672 9.798 18.599 1.00 52.09 218 ALA A N 1
ATOM 1758 C CA . ALA A 1 218 ? 7.459 9.892 17.384 1.00 52.09 218 ALA A CA 1
ATOM 1759 C C . ALA A 1 218 ? 8.959 9.741 17.689 1.00 52.09 218 ALA A C 1
ATOM 1761 O O . ALA A 1 218 ? 9.490 10.402 18.578 1.00 52.09 218 ALA A O 1
ATOM 1762 N N . ALA A 1 219 ? 9.605 8.882 16.899 1.00 48.69 219 ALA A N 1
ATOM 1763 C CA . ALA A 1 219 ? 10.886 9.140 16.251 1.00 48.69 219 ALA A CA 1
ATOM 1764 C C . ALA A 1 219 ? 11.921 9.913 17.089 1.00 48.69 219 ALA A C 1
ATOM 1766 O O . ALA A 1 219 ? 12.128 11.110 16.916 1.00 48.69 219 ALA A O 1
ATOM 1767 N N . GLY A 1 220 ? 12.616 9.178 17.955 1.00 39.56 220 GLY A N 1
ATOM 1768 C CA . GLY A 1 220 ? 13.887 9.589 18.549 1.00 39.56 220 GLY A CA 1
ATOM 1769 C C . GLY A 1 220 ? 15.091 8.831 17.984 1.00 39.56 220 GLY A C 1
ATOM 1770 O O . GLY A 1 220 ? 16.114 8.770 18.655 1.00 39.56 220 GLY A O 1
ATOM 1771 N N . SER A 1 221 ? 14.999 8.207 16.803 1.00 41.16 221 SER A N 1
ATOM 1772 C CA . SER A 1 221 ? 16.195 7.676 16.142 1.00 41.16 221 SER A CA 1
ATOM 1773 C C . SER A 1 221 ? 16.747 8.728 15.190 1.00 41.16 221 SER A C 1
ATOM 1775 O O . SER A 1 221 ? 16.367 8.804 14.021 1.00 41.16 221 SER A O 1
ATOM 1777 N N . GLU A 1 222 ? 17.652 9.548 15.716 1.00 39.47 222 GLU A N 1
ATOM 1778 C CA . GLU A 1 222 ? 18.654 10.247 14.922 1.00 39.47 222 GLU A CA 1
ATOM 1779 C C . GLU A 1 222 ? 19.479 9.205 14.154 1.00 39.47 222 GLU A C 1
ATOM 1781 O O . GLU A 1 222 ? 20.457 8.638 14.630 1.00 39.47 222 GLU A O 1
ATOM 1786 N N . GLY A 1 223 ? 19.020 8.909 12.952 1.00 43.53 223 GLY A N 1
ATOM 1787 C CA . GLY A 1 223 ? 19.727 8.168 11.930 1.00 43.53 223 GLY A CA 1
ATOM 1788 C C . GLY A 1 223 ? 19.024 8.505 10.626 1.00 43.53 223 GLY A C 1
ATOM 1789 O O . GLY A 1 223 ? 17.791 8.456 10.590 1.00 43.53 223 GLY A O 1
ATOM 1790 N N . PRO A 1 224 ? 19.735 8.921 9.566 1.00 41.88 224 PRO A N 1
ATOM 1791 C CA . PRO A 1 224 ? 19.065 9.178 8.309 1.00 41.88 224 PRO A CA 1
ATOM 1792 C C . PRO A 1 224 ? 18.382 7.876 7.888 1.00 41.88 224 PRO A C 1
ATOM 1794 O O . PRO A 1 224 ? 19.047 6.866 7.673 1.00 41.88 224 PRO A O 1
ATOM 1797 N N . MET A 1 225 ? 17.060 7.915 7.701 1.00 48.50 225 MET A N 1
ATOM 1798 C CA . MET A 1 225 ? 16.281 6.864 7.024 1.00 48.50 225 MET A CA 1
ATOM 1799 C C . MET A 1 225 ? 16.796 6.580 5.589 1.00 48.50 225 MET A C 1
ATOM 1801 O O . MET A 1 225 ? 16.224 5.784 4.850 1.00 48.50 225 MET A O 1
ATOM 1805 N N . PHE A 1 226 ? 17.839 7.290 5.155 1.00 51.91 226 PHE A N 1
ATOM 1806 C CA . PHE A 1 226 ? 18.124 7.650 3.784 1.00 51.91 226 PHE A CA 1
ATOM 1807 C C . PHE A 1 226 ? 19.632 7.611 3.554 1.00 51.91 226 PHE A C 1
ATOM 1809 O O . PHE A 1 226 ? 20.318 8.627 3.647 1.00 51.91 226 PHE A O 1
ATOM 1816 N N . HIS A 1 227 ? 20.152 6.436 3.214 1.00 42.59 227 HIS A N 1
ATOM 1817 C CA . HIS A 1 227 ? 21.357 6.380 2.397 1.00 42.59 227 HIS A CA 1
ATOM 1818 C C . HIS A 1 227 ? 20.884 6.302 0.945 1.00 42.59 227 HIS A C 1
ATOM 1820 O O . HIS A 1 227 ? 20.671 5.222 0.405 1.00 42.59 227 HIS A O 1
ATOM 1826 N N . ILE A 1 228 ? 20.624 7.458 0.333 1.00 49.59 228 ILE A N 1
ATOM 1827 C CA . ILE A 1 228 ? 20.295 7.524 -1.094 1.00 49.59 228 ILE A CA 1
ATOM 1828 C C . ILE A 1 228 ? 21.630 7.533 -1.840 1.00 49.59 228 ILE A C 1
ATOM 1830 O O . ILE A 1 228 ? 22.451 8.410 -1.574 1.00 49.59 228 ILE A O 1
ATOM 1834 N N . PRO A 1 229 ? 21.896 6.580 -2.744 1.00 49.56 229 PRO A N 1
ATOM 1835 C CA . PRO A 1 229 ? 23.051 6.660 -3.625 1.00 49.56 229 PRO A CA 1
ATOM 1836 C C . PRO A 1 229 ? 23.039 7.978 -4.419 1.00 49.56 229 PRO A C 1
ATOM 1838 O O . PRO A 1 229 ? 22.039 8.301 -5.064 1.00 49.56 229 PRO A O 1
ATOM 1841 N N . ASP A 1 230 ? 24.147 8.728 -4.416 1.00 55.34 230 ASP A N 1
ATOM 1842 C CA . ASP A 1 230 ? 24.262 10.041 -5.088 1.00 55.34 230 ASP A CA 1
ATOM 1843 C C . ASP A 1 230 ? 23.912 9.998 -6.587 1.00 55.34 230 ASP A C 1
ATOM 1845 O O . ASP A 1 230 ? 23.566 11.011 -7.194 1.00 55.34 230 ASP A O 1
ATOM 1849 N N . ASN A 1 231 ? 23.981 8.818 -7.207 1.00 57.06 231 ASN A N 1
ATOM 1850 C CA . ASN A 1 231 ? 23.637 8.601 -8.609 1.00 57.06 231 ASN A CA 1
ATOM 1851 C C . ASN A 1 231 ? 22.122 8.560 -8.895 1.00 57.06 231 ASN A C 1
ATOM 1853 O O . ASN A 1 231 ? 21.751 8.546 -10.068 1.00 57.06 231 ASN A O 1
ATOM 1857 N N . LEU A 1 232 ? 21.260 8.531 -7.871 1.00 52.81 232 LEU A N 1
ATOM 1858 C CA . LEU A 1 232 ? 19.795 8.509 -8.007 1.00 52.81 232 LEU A CA 1
ATOM 1859 C C . LEU A 1 232 ? 19.127 9.854 -7.690 1.00 52.81 232 LEU A C 1
ATOM 1861 O O . LEU A 1 232 ? 17.937 10.030 -7.958 1.00 52.81 232 LEU A O 1
ATOM 1865 N N . LEU A 1 233 ? 19.881 10.819 -7.163 1.00 52.19 233 LEU A N 1
ATOM 1866 C CA . LEU A 1 233 ? 19.404 12.181 -6.957 1.00 52.19 233 LEU A CA 1
ATOM 1867 C C . LEU A 1 233 ? 19.642 13.014 -8.228 1.00 52.19 233 LEU A C 1
ATOM 1869 O O . LEU A 1 233 ? 20.719 12.941 -8.828 1.00 52.19 233 LEU A O 1
ATOM 1873 N N . PRO A 1 234 ? 18.680 13.851 -8.662 1.00 43.62 234 PRO A N 1
ATOM 1874 C CA . PRO A 1 234 ? 18.988 14.924 -9.596 1.00 43.62 234 PRO A CA 1
ATOM 1875 C C . PRO A 1 234 ? 20.122 15.757 -8.993 1.00 43.62 234 PRO A C 1
ATOM 1877 O O . PRO A 1 234 ? 20.007 16.181 -7.845 1.00 43.62 234 PRO A O 1
ATOM 1880 N N . LYS A 1 235 ? 21.209 15.987 -9.744 1.00 39.28 235 LYS A N 1
ATOM 1881 C CA . LYS A 1 235 ? 22.282 16.908 -9.341 1.00 39.28 235 LYS A CA 1
ATOM 1882 C C . LYS A 1 235 ? 21.668 18.293 -9.134 1.00 39.28 235 LYS A C 1
ATOM 1884 O O . LYS A 1 235 ? 21.516 19.050 -10.091 1.00 39.28 235 LYS A O 1
ATOM 1889 N N . MET A 1 236 ? 21.259 18.600 -7.909 1.00 40.88 236 MET A N 1
ATOM 1890 C CA . MET A 1 236 ? 20.902 19.955 -7.530 1.00 40.88 236 MET A CA 1
ATOM 1891 C C . MET A 1 236 ? 22.192 20.763 -7.605 1.00 40.88 236 MET A C 1
ATOM 1893 O O . MET A 1 236 ? 23.216 20.358 -7.058 1.00 40.88 236 MET A O 1
ATOM 1897 N N . GLY A 1 237 ? 22.158 21.831 -8.398 1.00 33.75 237 GLY A N 1
ATOM 1898 C CA . GLY A 1 237 ? 23.296 22.713 -8.600 1.00 33.75 237 GLY A CA 1
ATOM 1899 C C . GLY A 1 237 ? 23.860 23.171 -7.259 1.00 33.75 237 GLY A C 1
ATOM 1900 O O . GLY A 1 237 ? 23.115 23.479 -6.332 1.00 33.75 237 GLY A O 1
ATOM 1901 N N . ASN A 1 238 ? 25.185 23.164 -7.175 1.00 41.31 238 ASN A N 1
ATOM 1902 C CA . ASN A 1 238 ? 25.944 23.680 -6.051 1.00 41.31 238 ASN A CA 1
ATOM 1903 C C . ASN A 1 238 ? 25.681 25.180 -5.891 1.00 41.31 238 ASN A C 1
ATOM 1905 O O . ASN A 1 238 ? 26.426 25.976 -6.451 1.00 41.31 238 ASN A O 1
ATOM 1909 N N . ASP A 1 239 ? 24.700 25.550 -5.079 1.00 34.69 239 ASP A N 1
ATOM 1910 C CA . ASP A 1 239 ? 24.689 26.855 -4.435 1.00 34.69 239 ASP A CA 1
ATOM 1911 C C . ASP A 1 239 ? 24.868 26.625 -2.936 1.00 34.69 239 ASP A C 1
ATOM 1913 O O . ASP A 1 239 ? 23.982 26.156 -2.221 1.00 34.69 239 ASP A O 1
ATOM 1917 N N . GLN A 1 240 ? 26.091 26.900 -2.481 1.00 43.41 240 GLN A N 1
ATOM 1918 C CA . GLN A 1 240 ? 26.440 27.017 -1.073 1.00 43.41 240 GLN A CA 1
ATOM 1919 C C . GLN A 1 240 ? 25.423 27.924 -0.373 1.00 43.41 240 GLN A C 1
ATOM 1921 O O . GLN A 1 240 ? 25.365 29.120 -0.647 1.00 43.41 240 GLN A O 1
ATOM 1926 N N . SER A 1 241 ? 24.675 27.384 0.586 1.00 33.41 241 SER A N 1
ATOM 1927 C CA . SER A 1 241 ? 24.065 28.207 1.625 1.00 33.41 241 SER A CA 1
ATOM 1928 C C . SER A 1 241 ? 24.626 27.765 2.963 1.00 33.41 241 SER A C 1
ATOM 1930 O O . SER A 1 241 ? 24.183 26.804 3.590 1.00 33.41 241 SER A O 1
ATOM 1932 N N . SER A 1 242 ? 25.711 28.446 3.321 1.00 34.38 242 SER A N 1
ATOM 1933 C CA . SER A 1 242 ? 26.362 28.391 4.614 1.00 34.38 242 SER A CA 1
ATOM 1934 C C . SER A 1 242 ? 25.353 28.600 5.735 1.00 34.38 242 SER A C 1
ATOM 1936 O O . SER A 1 242 ? 24.531 29.516 5.693 1.00 34.38 242 SER A O 1
ATOM 1938 N N . ALA A 1 243 ? 25.489 27.783 6.774 1.00 36.72 243 ALA A N 1
ATOM 1939 C CA . ALA A 1 243 ? 24.948 28.065 8.088 1.00 36.72 243 ALA A CA 1
ATOM 1940 C C . ALA A 1 243 ? 25.284 29.511 8.491 1.00 36.72 243 ALA A C 1
ATOM 1942 O O . ALA A 1 243 ? 26.454 29.894 8.536 1.00 36.72 243 ALA A O 1
ATOM 1943 N N . ALA A 1 244 ? 24.262 30.300 8.809 1.00 31.52 244 ALA A N 1
ATOM 1944 C CA . ALA A 1 244 ? 24.427 31.554 9.521 1.00 31.52 244 ALA A CA 1
ATOM 1945 C C . ALA A 1 244 ? 23.472 31.557 10.711 1.00 31.52 244 ALA A C 1
ATOM 1947 O O . ALA A 1 244 ? 22.254 31.447 10.580 1.00 31.52 244 ALA A O 1
ATOM 1948 N N . ALA A 1 245 ? 24.103 31.612 11.876 1.00 30.81 245 ALA A N 1
ATOM 1949 C CA . ALA A 1 245 ? 23.513 31.638 13.190 1.00 30.81 245 ALA A CA 1
ATOM 1950 C C . ALA A 1 245 ? 22.520 32.792 13.378 1.00 30.81 245 ALA A C 1
ATOM 1952 O O . ALA A 1 245 ? 22.659 33.878 12.810 1.00 30.81 245 ALA A O 1
ATOM 1953 N N . SER A 1 246 ? 21.564 32.543 14.271 1.00 36.69 246 SER A N 1
ATOM 1954 C CA . SER A 1 246 ? 20.692 33.528 14.893 1.00 36.69 246 SER A CA 1
ATOM 1955 C C . SER A 1 246 ? 21.453 34.786 15.307 1.00 36.69 246 SER A C 1
ATOM 1957 O O . SER A 1 246 ? 22.320 34.748 16.178 1.00 36.69 246 SER A O 1
ATOM 1959 N N . SER A 1 247 ? 21.060 35.925 14.747 1.00 30.19 247 SER A N 1
ATOM 1960 C CA . SER A 1 247 ? 21.217 37.218 15.403 1.00 30.19 247 SER A CA 1
ATOM 1961 C C . SER A 1 247 ? 19.967 38.053 15.139 1.00 30.19 247 SER A C 1
ATOM 1963 O O . SER A 1 247 ? 19.561 38.309 14.009 1.00 30.19 247 SER A O 1
ATOM 1965 N N . SER A 1 248 ? 19.296 38.385 16.232 1.00 42.12 248 SER A N 1
ATOM 1966 C CA . SER A 1 248 ? 18.128 39.250 16.312 1.00 42.12 248 SER A CA 1
ATOM 1967 C C . SER A 1 248 ? 18.469 40.689 15.919 1.00 42.12 248 SER A C 1
ATOM 1969 O O . SER A 1 248 ? 19.420 41.263 16.447 1.00 42.12 248 SER A O 1
ATOM 1971 N N . ALA A 1 249 ? 17.648 41.285 15.051 1.00 31.44 249 ALA A N 1
ATOM 1972 C CA . ALA A 1 249 ? 17.625 42.715 14.736 1.00 31.44 249 ALA A CA 1
ATOM 1973 C C . ALA A 1 249 ? 16.190 43.140 14.316 1.00 31.44 249 ALA A C 1
ATOM 1975 O O . ALA A 1 249 ? 15.379 42.274 13.986 1.00 31.44 249 ALA A O 1
ATOM 1976 N N . PRO A 1 250 ? 15.836 44.435 14.428 1.00 37.16 250 PRO A N 1
ATOM 1977 C CA . PRO A 1 250 ? 14.579 44.896 15.027 1.00 37.16 250 PRO A CA 1
ATOM 1978 C C . PRO A 1 250 ? 13.384 45.019 14.067 1.00 37.16 250 PRO A C 1
ATOM 1980 O O . PRO A 1 250 ? 13.521 45.025 12.847 1.00 37.16 250 PRO A O 1
ATOM 1983 N N . ALA A 1 251 ? 12.196 45.155 14.669 1.00 41.25 251 ALA A N 1
ATOM 1984 C CA . ALA A 1 251 ? 10.905 45.308 14.003 1.00 41.25 251 ALA A CA 1
ATOM 1985 C C . ALA A 1 251 ? 10.852 46.499 13.016 1.00 41.25 251 ALA A C 1
ATOM 1987 O O . ALA A 1 251 ? 11.322 47.588 13.358 1.00 41.25 251 ALA A O 1
ATOM 1988 N N . PRO A 1 252 ? 10.221 46.345 11.835 1.00 38.44 252 PRO A N 1
ATOM 1989 C CA . PRO A 1 252 ? 9.963 47.460 10.934 1.00 38.44 252 PRO A CA 1
ATOM 1990 C C . PRO A 1 252 ? 8.723 48.272 11.354 1.00 38.44 252 PRO A C 1
ATOM 1992 O O . PRO A 1 252 ? 7.715 47.734 11.812 1.00 38.44 252 PRO A O 1
ATOM 1995 N N . ALA A 1 253 ? 8.822 49.590 11.171 1.00 40.47 253 ALA A N 1
ATOM 1996 C CA . ALA A 1 253 ? 7.768 50.584 11.373 1.00 40.47 253 ALA A CA 1
ATOM 1997 C C . ALA A 1 253 ? 6.570 50.395 10.405 1.00 40.47 253 ALA A C 1
ATOM 1999 O O . ALA A 1 253 ? 6.738 49.816 9.329 1.00 40.47 253 ALA A O 1
ATOM 2000 N N . PRO A 1 254 ? 5.363 50.889 10.751 1.00 43.06 254 PRO A N 1
ATOM 2001 C CA . PRO A 1 254 ? 4.144 50.636 9.981 1.00 43.06 254 PRO A CA 1
ATOM 2002 C C . PRO A 1 254 ? 4.097 51.419 8.659 1.00 43.06 254 PRO A C 1
ATOM 2004 O O . PRO A 1 254 ? 4.346 52.623 8.622 1.00 43.06 254 PRO A O 1
ATOM 2007 N N . ALA A 1 255 ? 3.721 50.731 7.576 1.00 42.66 255 ALA A N 1
ATOM 2008 C CA . ALA A 1 255 ? 3.458 51.328 6.267 1.00 42.66 255 ALA A CA 1
ATOM 2009 C C . ALA A 1 255 ? 2.041 51.952 6.193 1.00 42.66 255 ALA A C 1
ATOM 2011 O O . ALA A 1 255 ? 1.119 51.456 6.846 1.00 42.66 255 ALA A O 1
ATOM 2012 N N . PRO A 1 256 ? 1.846 53.029 5.404 1.00 39.62 256 PRO A N 1
ATOM 2013 C CA . PRO A 1 256 ? 0.587 53.768 5.323 1.00 39.62 256 PRO A CA 1
ATOM 2014 C C . PRO A 1 256 ? -0.525 53.011 4.577 1.00 39.62 256 PRO A C 1
ATOM 2016 O O . PRO A 1 256 ? -0.280 52.249 3.643 1.00 39.62 256 PRO A O 1
ATOM 2019 N N . ALA A 1 257 ? -1.766 53.265 4.999 1.00 41.50 257 ALA A N 1
ATOM 2020 C CA . ALA A 1 257 ? -2.986 52.646 4.494 1.00 41.50 257 ALA A CA 1
ATOM 2021 C C . ALA A 1 257 ? -3.219 52.916 2.996 1.00 41.50 257 ALA A C 1
ATOM 2023 O O . ALA A 1 257 ? -3.327 54.066 2.569 1.00 41.50 257 ALA A O 1
ATOM 2024 N N . VAL A 1 258 ? -3.370 51.844 2.215 1.00 43.88 258 VAL A N 1
ATOM 2025 C CA . VAL A 1 258 ? -3.854 51.901 0.830 1.00 43.88 258 VAL A CA 1
ATOM 2026 C C . VAL A 1 258 ? -5.364 51.670 0.833 1.00 43.88 258 VAL A C 1
ATOM 2028 O O . VAL A 1 258 ? -5.857 50.641 1.293 1.00 43.88 258 VAL A O 1
ATOM 2031 N N . VAL A 1 259 ? -6.092 52.664 0.330 1.00 43.16 259 VAL A N 1
ATOM 2032 C CA . VAL A 1 259 ? -7.546 52.670 0.139 1.00 43.16 259 VAL A CA 1
ATOM 2033 C C . VAL A 1 259 ? -7.934 51.648 -0.936 1.00 43.16 259 VAL A C 1
ATOM 2035 O O . VAL A 1 259 ? -7.410 51.681 -2.048 1.00 43.16 259 VAL A O 1
ATOM 2038 N N . ALA A 1 260 ? -8.864 50.748 -0.611 1.00 42.88 260 ALA A N 1
ATOM 2039 C CA . ALA A 1 260 ? -9.405 49.760 -1.541 1.00 42.88 260 ALA A CA 1
ATOM 2040 C C . ALA A 1 260 ? -10.420 50.396 -2.521 1.00 42.88 260 ALA A C 1
ATOM 2042 O O . ALA A 1 260 ? -11.309 51.125 -2.074 1.00 42.88 260 ALA A O 1
ATOM 2043 N N . PRO A 1 261 ? -10.348 50.114 -3.836 1.00 46.09 261 PRO A N 1
ATOM 2044 C CA . PRO A 1 261 ? -11.394 50.491 -4.785 1.00 46.09 261 PRO A CA 1
ATOM 2045 C C . PRO A 1 261 ? -12.631 49.567 -4.689 1.00 46.09 261 PRO A C 1
ATOM 2047 O O . PRO A 1 261 ? -12.513 48.411 -4.274 1.00 46.09 261 PRO A O 1
ATOM 2050 N N . PRO A 1 262 ? -13.830 50.058 -5.064 1.00 43.59 262 PRO A N 1
ATOM 2051 C CA . PRO A 1 262 ? -15.097 49.370 -4.828 1.00 43.59 262 PRO A CA 1
ATOM 2052 C C . PRO A 1 262 ? -15.304 48.122 -5.701 1.00 43.59 262 PRO A C 1
ATOM 2054 O O . PRO A 1 262 ? -15.003 48.093 -6.894 1.00 43.59 262 PRO A O 1
ATOM 2057 N N . VAL A 1 263 ? -15.891 47.105 -5.068 1.00 43.66 263 VAL A N 1
ATOM 2058 C CA . VAL A 1 263 ? -16.288 45.807 -5.626 1.00 43.66 263 VAL A CA 1
ATOM 2059 C C . VAL A 1 263 ? -17.364 45.991 -6.703 1.00 43.66 263 VAL A C 1
ATOM 2061 O O . VAL A 1 263 ? -18.471 46.441 -6.410 1.00 43.66 263 VAL A O 1
ATOM 2064 N N . GLN A 1 264 ? -17.067 45.600 -7.945 1.00 41.22 264 GLN A N 1
ATOM 2065 C CA . GLN A 1 264 ? -18.079 45.443 -8.992 1.00 41.22 264 GLN A CA 1
ATOM 2066 C C . GLN A 1 264 ? -18.785 44.089 -8.842 1.00 41.22 264 GLN A C 1
ATOM 2068 O O . GLN A 1 264 ? -18.150 43.033 -8.803 1.00 41.22 264 GLN A O 1
ATOM 2073 N N . ALA A 1 265 ? -20.114 44.130 -8.748 1.00 41.59 265 ALA A N 1
ATOM 2074 C CA . ALA A 1 265 ? -20.978 42.963 -8.650 1.00 41.59 265 ALA A CA 1
ATOM 2075 C C . ALA A 1 265 ? -20.994 42.167 -9.968 1.00 41.59 265 ALA A C 1
ATOM 2077 O O . ALA A 1 265 ? -21.239 42.710 -11.045 1.00 41.59 265 ALA A O 1
ATOM 2078 N N . LYS A 1 266 ? -20.756 40.857 -9.868 1.00 44.88 266 LYS A N 1
ATOM 2079 C CA . LYS A 1 266 ? -20.824 39.903 -10.981 1.00 44.88 266 LYS A CA 1
ATOM 2080 C C . LYS A 1 266 ? -22.299 39.603 -11.320 1.00 44.88 266 LYS A C 1
ATOM 2082 O O . LYS A 1 266 ? -23.050 39.278 -10.399 1.00 44.88 266 LYS A O 1
ATOM 2087 N N . PRO A 1 267 ? -22.736 39.667 -12.592 1.00 39.94 267 PRO A N 1
ATOM 2088 C CA . PRO A 1 267 ? -24.111 39.336 -12.963 1.00 39.94 267 PRO A CA 1
ATOM 2089 C C . PRO A 1 267 ? -24.430 37.852 -12.742 1.00 39.94 267 PRO A C 1
ATOM 2091 O O . PRO A 1 267 ? -23.623 36.973 -13.053 1.00 39.94 267 PRO A O 1
ATOM 2094 N N . ALA A 1 268 ? -25.629 37.593 -12.222 1.00 38.41 268 ALA A N 1
ATOM 2095 C CA . ALA A 1 268 ? -26.188 36.266 -12.006 1.00 38.41 268 ALA A CA 1
ATOM 2096 C C . ALA A 1 268 ? -26.366 35.512 -13.336 1.00 38.41 268 ALA A C 1
ATOM 2098 O O . ALA A 1 268 ? -27.100 35.953 -14.221 1.00 38.41 268 ALA A O 1
ATOM 2099 N N . ALA A 1 269 ? -25.716 34.353 -13.461 1.00 40.75 269 ALA A N 1
ATOM 2100 C CA . ALA A 1 269 ? -25.983 33.412 -14.539 1.00 40.75 269 ALA A CA 1
ATOM 2101 C C . ALA A 1 269 ? -27.319 32.701 -14.272 1.00 40.75 269 ALA A C 1
ATOM 2103 O O . ALA A 1 269 ? -27.521 32.091 -13.221 1.00 40.75 269 ALA A O 1
ATOM 2104 N N . GLN A 1 270 ? -28.234 32.822 -15.230 1.00 41.34 270 GLN A N 1
ATOM 2105 C CA . GLN A 1 270 ? -29.553 32.203 -15.228 1.00 41.34 270 GLN A CA 1
ATOM 2106 C C . GLN A 1 270 ? -29.454 30.672 -15.239 1.00 41.34 270 GLN A C 1
ATOM 2108 O O . GLN A 1 270 ? -28.706 30.078 -16.015 1.00 41.34 270 GLN A O 1
ATOM 2113 N N . VAL A 1 271 ? -30.261 30.044 -14.387 1.00 42.94 271 VAL A N 1
ATOM 2114 C CA . VAL A 1 271 ? -30.471 28.596 -14.323 1.00 42.94 271 VAL A CA 1
ATOM 2115 C C . VAL A 1 271 ? -31.261 28.160 -15.559 1.00 42.94 271 VAL A C 1
ATOM 2117 O O . VAL A 1 271 ? -32.457 28.429 -15.670 1.00 42.94 271 VAL A O 1
ATOM 2120 N N . ALA A 1 272 ? -30.594 27.483 -16.494 1.00 41.72 272 ALA A N 1
ATOM 2121 C CA . ALA A 1 272 ? -31.254 26.800 -17.598 1.00 41.72 272 ALA A CA 1
ATOM 2122 C C . ALA A 1 272 ? -31.905 25.499 -17.096 1.00 41.72 272 ALA A C 1
ATOM 2124 O O . ALA A 1 272 ? -31.269 24.647 -16.477 1.00 41.72 272 ALA A O 1
ATOM 2125 N N . LYS A 1 273 ? -33.204 25.374 -17.363 1.00 39.78 273 LYS A N 1
ATOM 2126 C CA . LYS A 1 273 ? -34.066 24.224 -17.067 1.00 39.78 273 LYS A CA 1
ATOM 2127 C C . LYS A 1 273 ? -33.660 23.043 -17.974 1.00 39.78 273 LYS A C 1
ATOM 2129 O O . LYS A 1 273 ? -33.590 23.251 -19.185 1.00 39.78 273 LYS A O 1
ATOM 2134 N N . PRO A 1 274 ? -33.410 21.823 -17.466 1.00 41.38 274 PRO A N 1
ATOM 2135 C CA . PRO A 1 274 ? -33.125 20.690 -18.340 1.00 41.38 274 PRO A CA 1
ATOM 2136 C C . PRO A 1 274 ? -34.397 20.270 -19.088 1.00 41.38 274 PRO A C 1
ATOM 2138 O O . PRO A 1 274 ? -35.428 19.980 -18.479 1.00 41.38 274 PRO A O 1
ATOM 2141 N N . ALA A 1 275 ? -34.319 20.262 -20.420 1.00 40.66 275 ALA A N 1
ATOM 2142 C CA . ALA A 1 275 ? -35.328 19.677 -21.288 1.00 40.66 275 ALA A CA 1
ATOM 2143 C C . ALA A 1 275 ? -35.300 18.149 -21.138 1.00 40.66 275 ALA A C 1
ATOM 2145 O O . ALA A 1 275 ? -34.250 17.519 -21.263 1.00 40.66 275 ALA A O 1
ATOM 2146 N N . ALA A 1 276 ? -36.462 17.563 -20.855 1.00 37.19 276 ALA A N 1
ATOM 2147 C CA . ALA A 1 276 ? -36.661 16.125 -20.865 1.00 37.19 276 ALA A CA 1
ATOM 2148 C C . ALA A 1 276 ? -36.509 15.605 -22.302 1.00 37.19 276 ALA A C 1
ATOM 2150 O O . ALA A 1 276 ? -37.277 15.981 -23.185 1.00 37.19 276 ALA A O 1
ATOM 2151 N N . VAL A 1 277 ? -35.518 14.745 -22.534 1.00 44.34 277 VAL A N 1
ATOM 2152 C CA . VAL A 1 277 ? -35.433 13.945 -23.758 1.00 44.34 277 VAL A CA 1
ATOM 2153 C C . VAL A 1 277 ? -36.214 12.661 -23.506 1.00 44.34 277 VAL A C 1
ATOM 2155 O O . VAL A 1 277 ? -35.770 11.765 -22.790 1.00 44.34 277 VAL A O 1
ATOM 2158 N N . GLU A 1 278 ? -37.414 12.606 -24.072 1.00 39.44 278 GLU A N 1
ATOM 2159 C CA . GLU A 1 278 ? -38.266 11.424 -24.116 1.00 39.44 278 GLU A CA 1
ATOM 2160 C C . GLU A 1 278 ? -37.661 10.407 -25.095 1.00 39.44 278 GLU A C 1
ATOM 2162 O O . GLU A 1 278 ? -37.785 10.522 -26.314 1.00 39.44 278 GLU A O 1
ATOM 2167 N N . VAL A 1 279 ? -36.946 9.411 -24.567 1.00 43.50 279 VAL A N 1
ATOM 2168 C CA . VAL A 1 279 ? -36.440 8.287 -25.365 1.00 43.50 279 VAL A CA 1
ATOM 2169 C C . VAL A 1 279 ? -37.577 7.287 -25.556 1.00 43.50 279 VAL A C 1
ATOM 2171 O O . VAL A 1 279 ? -37.863 6.459 -24.690 1.00 43.50 279 VAL A O 1
ATOM 2174 N N . LYS A 1 280 ? -38.231 7.366 -26.717 1.00 37.28 280 LYS A N 1
ATOM 2175 C CA . LYS A 1 280 ? -39.231 6.400 -27.179 1.00 37.28 280 LYS A CA 1
ATOM 2176 C C . LYS A 1 280 ? -38.542 5.051 -27.427 1.00 37.28 280 LYS A C 1
ATOM 2178 O O . LYS A 1 280 ? -37.873 4.854 -28.436 1.00 37.28 280 LYS A O 1
ATOM 2183 N N . ARG A 1 281 ? -38.664 4.130 -26.470 1.00 39.59 281 ARG A N 1
ATOM 2184 C CA . ARG A 1 281 ? -38.124 2.767 -26.552 1.00 39.59 281 ARG A CA 1
ATOM 2185 C C . ARG A 1 281 ? -39.058 1.916 -27.424 1.00 39.59 281 ARG A C 1
ATOM 2187 O O . ARG A 1 281 ? -40.050 1.383 -26.938 1.00 39.59 281 ARG A O 1
ATOM 2194 N N . THR A 1 282 ? -38.769 1.814 -28.719 1.00 39.38 282 THR A N 1
ATOM 2195 C CA . THR A 1 282 ? -39.381 0.815 -29.610 1.00 39.38 282 THR A CA 1
ATOM 2196 C C . THR A 1 282 ? -38.845 -0.567 -29.248 1.00 39.38 282 THR A C 1
ATOM 2198 O O . THR A 1 282 ? -37.678 -0.869 -29.487 1.00 39.38 282 THR A O 1
ATOM 2201 N N . TYR A 1 283 ? -39.691 -1.400 -28.643 1.00 39.16 283 TYR A N 1
ATOM 2202 C CA . TYR A 1 283 ? -39.447 -2.834 -28.519 1.00 39.16 283 TYR A CA 1
ATOM 2203 C C . TYR A 1 283 ? -39.709 -3.485 -29.880 1.00 39.16 283 TYR A C 1
ATOM 2205 O O . TYR A 1 283 ? -40.845 -3.499 -30.345 1.00 39.16 283 TYR A O 1
ATOM 2213 N N . SER A 1 284 ? -38.657 -4.004 -30.513 1.00 39.62 284 SER A N 1
ATOM 2214 C CA . SER A 1 284 ? -38.782 -4.951 -31.621 1.00 39.62 284 SER A CA 1
ATOM 2215 C C . SER A 1 284 ? -38.930 -6.342 -31.018 1.00 39.62 284 SER A C 1
ATOM 2217 O O . SER A 1 284 ? -37.965 -6.911 -30.510 1.00 39.62 284 SER A O 1
ATOM 2219 N N . THR A 1 285 ? -40.152 -6.861 -31.007 1.00 43.66 285 THR A N 1
ATOM 2220 C CA . THR A 1 285 ? -40.424 -8.282 -30.794 1.00 43.66 285 THR A CA 1
ATOM 2221 C C . THR A 1 285 ? -40.248 -8.986 -32.128 1.00 43.66 285 THR A C 1
ATOM 2223 O O . THR A 1 285 ? -41.169 -8.980 -32.940 1.00 43.66 285 THR A O 1
ATOM 2226 N N . ASP A 1 286 ? -39.076 -9.571 -32.349 1.00 43.00 286 ASP A N 1
ATOM 2227 C CA . ASP A 1 286 ? -38.894 -10.558 -33.409 1.00 43.00 286 ASP A CA 1
ATOM 2228 C C . ASP A 1 286 ? -38.287 -11.815 -32.779 1.00 43.00 286 ASP A C 1
ATOM 2230 O O . ASP A 1 286 ? -37.076 -11.983 -32.655 1.00 43.00 286 ASP A O 1
ATOM 2234 N N . PHE A 1 287 ? -39.185 -12.640 -32.241 1.00 42.94 287 PHE A N 1
ATOM 2235 C CA . PHE A 1 287 ? -38.940 -14.047 -31.962 1.00 42.94 287 PHE A CA 1
ATOM 2236 C C . PHE A 1 287 ? -39.458 -14.807 -33.184 1.00 42.94 287 PHE A C 1
ATOM 2238 O O . PHE A 1 287 ? -40.661 -15.036 -33.306 1.00 42.94 287 PHE A O 1
ATOM 2245 N N . GLY A 1 288 ? -38.554 -15.166 -34.091 1.00 35.38 288 GLY A N 1
ATOM 2246 C CA . GLY A 1 288 ? -38.804 -16.187 -35.104 1.00 35.38 288 GLY A CA 1
ATOM 2247 C C . GLY A 1 288 ? -38.398 -17.561 -34.557 1.00 35.38 288 GLY A C 1
ATOM 2248 O O . GLY A 1 288 ? -37.315 -17.658 -33.972 1.00 35.38 288 GLY A O 1
ATOM 2249 N N . PRO A 1 289 ? -39.234 -18.604 -34.692 1.00 52.03 289 PRO A N 1
ATOM 2250 C CA . PRO A 1 289 ? -38.867 -19.966 -34.335 1.00 52.03 289 PRO A CA 1
ATOM 2251 C C . PRO A 1 289 ? -38.142 -20.677 -35.492 1.00 52.03 289 PRO A C 1
ATOM 2253 O O . PRO A 1 289 ? -38.298 -20.311 -36.655 1.00 52.03 289 PRO A O 1
ATOM 2256 N N . ASP A 1 290 ? -37.418 -21.732 -35.113 1.00 48.16 290 ASP A N 1
ATOM 2257 C CA . ASP A 1 290 ? -36.943 -22.858 -35.928 1.00 48.16 290 ASP A CA 1
ATOM 2258 C C . ASP A 1 290 ? -35.787 -22.598 -36.914 1.00 48.16 290 ASP A C 1
ATOM 2260 O O . ASP A 1 290 ? -35.982 -22.059 -38.002 1.00 48.16 290 ASP A O 1
ATOM 2264 N N . GLN A 1 291 ? -34.578 -23.066 -36.560 1.00 42.81 291 GLN A N 1
ATOM 2265 C CA . GLN A 1 291 ? -33.968 -24.324 -37.051 1.00 42.81 291 GLN A CA 1
ATOM 2266 C C . GLN A 1 291 ? -32.745 -24.712 -36.208 1.00 42.81 291 GLN A C 1
ATOM 2268 O O . GLN A 1 291 ? -31.980 -23.803 -35.815 1.00 42.81 291 GLN A O 1
#

Radius of gyration: 28.03 Å; chains: 1; bounding box: 79×78×73 Å